Protein AF-A0A173LH75-F1 (afdb_monomer_lite)

Structure (mmCIF, N/CA/C/O backbone):
data_AF-A0A173LH75-F1
#
_entry.id   AF-A0A173LH75-F1
#
loop_
_atom_site.group_PDB
_atom_site.id
_atom_site.type_symbol
_atom_site.label_atom_id
_atom_site.label_alt_id
_atom_site.label_comp_id
_atom_site.label_asym_id
_atom_site.label_entity_id
_atom_site.label_seq_id
_atom_site.pdbx_PDB_ins_code
_atom_site.Cartn_x
_atom_site.Cartn_y
_atom_site.Cartn_z
_atom_site.occupancy
_atom_site.B_iso_or_equiv
_atom_site.auth_seq_id
_atom_site.auth_comp_id
_atom_site.auth_asym_id
_atom_site.auth_atom_id
_atom_site.pdbx_PDB_model_num
ATOM 1 N N . MET A 1 1 ? 16.280 -46.040 40.130 1.00 44.47 1 MET A N 1
ATOM 2 C CA . MET A 1 1 ? 15.617 -47.366 40.029 1.00 44.47 1 MET A CA 1
ATOM 3 C C . MET A 1 1 ? 15.870 -48.136 41.319 1.00 44.47 1 MET A C 1
ATOM 5 O O . MET A 1 1 ? 16.933 -47.919 41.882 1.00 44.47 1 MET A O 1
ATOM 9 N N . LYS A 1 2 ? 14.947 -49.036 41.713 1.00 38.59 2 LYS A N 1
ATOM 10 C CA . LYS A 1 2 ? 14.806 -49.750 43.015 1.00 38.59 2 LYS A CA 1
ATOM 11 C C . LYS A 1 2 ? 13.899 -48.960 43.977 1.00 38.59 2 LYS A C 1
ATOM 13 O O . LYS A 1 2 ? 14.352 -48.008 44.586 1.00 38.59 2 LYS A O 1
ATOM 18 N N . ARG A 1 3 ? 12.564 -49.065 43.912 1.00 34.19 3 ARG A N 1
ATOM 19 C CA . ARG A 1 3 ? 11.616 -50.203 44.013 1.00 34.19 3 ARG A CA 1
ATOM 20 C C . ARG A 1 3 ? 11.438 -50.657 45.474 1.00 34.19 3 ARG A C 1
ATOM 22 O O . ARG A 1 3 ? 12.387 -51.069 46.122 1.00 34.19 3 ARG A O 1
ATOM 29 N N . TRP A 1 4 ? 10.197 -50.483 45.923 1.00 33.16 4 TRP A N 1
ATOM 30 C CA . TRP A 1 4 ? 9.612 -50.650 47.252 1.00 33.16 4 TRP A CA 1
ATOM 31 C C . TRP A 1 4 ? 9.475 -52.115 47.679 1.00 33.16 4 TRP A C 1
ATOM 33 O O . TRP A 1 4 ? 9.292 -52.969 46.812 1.00 33.16 4 TRP A O 1
ATOM 43 N N . VAL A 1 5 ? 9.391 -52.368 48.991 1.00 39.72 5 VAL A N 1
ATOM 44 C CA . VAL A 1 5 ? 8.609 -53.487 49.545 1.00 39.72 5 VAL A CA 1
ATOM 45 C C . VAL A 1 5 ? 7.834 -52.994 50.769 1.00 39.72 5 VAL A C 1
ATOM 47 O O . VAL A 1 5 ? 8.409 -52.495 51.730 1.00 39.72 5 VAL A O 1
ATOM 50 N N . VAL 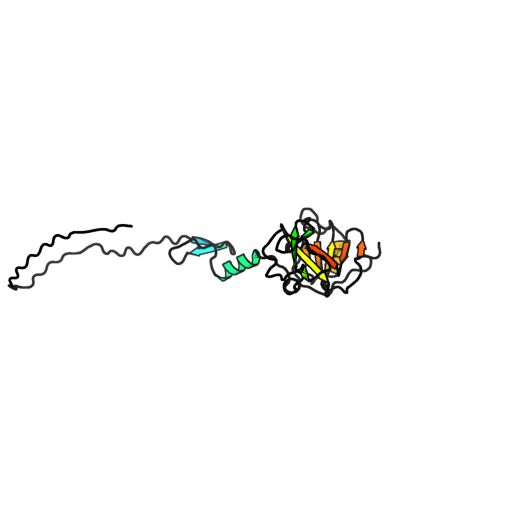A 1 6 ? 6.512 -53.127 50.681 1.00 40.94 6 VAL A N 1
ATOM 51 C CA . VAL A 1 6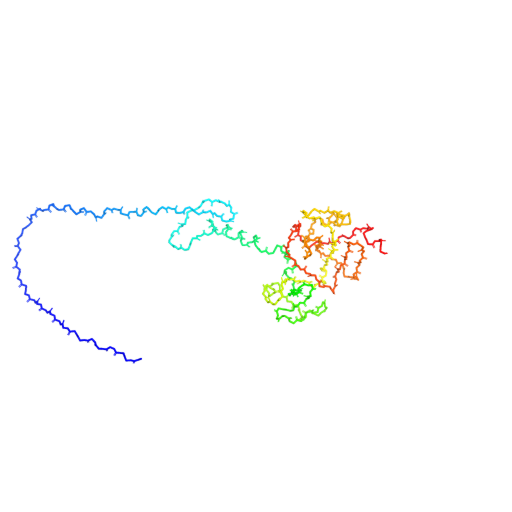 ? 5.528 -52.964 51.755 1.00 40.94 6 VAL A CA 1
ATOM 52 C C . VAL A 1 6 ? 5.247 -54.356 52.319 1.00 40.94 6 VAL A C 1
ATOM 54 O O . VAL A 1 6 ? 5.048 -55.287 51.541 1.00 40.94 6 VAL A O 1
ATOM 57 N N . VAL A 1 7 ? 5.190 -54.493 53.645 1.00 40.38 7 VAL A N 1
ATOM 58 C CA . VAL A 1 7 ? 4.650 -55.685 54.315 1.00 40.38 7 VAL A CA 1
ATOM 59 C C . VAL A 1 7 ? 3.463 -55.261 55.174 1.00 40.38 7 VAL A C 1
ATOM 61 O O . VAL A 1 7 ? 3.569 -54.401 56.044 1.00 40.38 7 VAL A O 1
ATOM 64 N N . SER A 1 8 ? 2.322 -55.857 54.853 1.00 38.19 8 SER A N 1
ATOM 65 C CA . SER A 1 8 ? 1.012 -55.721 55.480 1.00 38.19 8 SER A CA 1
ATOM 66 C C . SER A 1 8 ? 0.900 -56.529 56.772 1.00 38.19 8 SER A C 1
ATOM 68 O O . SER A 1 8 ? 1.353 -57.671 56.809 1.00 38.19 8 SER A O 1
ATOM 70 N N . TRP A 1 9 ? 0.162 -56.011 57.755 1.00 35.53 9 TRP A N 1
ATOM 71 C CA . TRP A 1 9 ? -0.419 -56.811 58.835 1.00 35.53 9 TRP A CA 1
ATOM 72 C C . TRP A 1 9 ? -1.939 -56.680 58.795 1.00 35.53 9 TRP A C 1
ATOM 74 O O . TRP A 1 9 ? -2.482 -55.577 58.831 1.00 35.53 9 TRP A O 1
ATOM 84 N N . GLY A 1 10 ? -2.606 -57.823 58.643 1.00 36.41 10 GLY A N 1
ATOM 85 C CA . GLY A 1 10 ? -4.056 -57.948 58.666 1.00 36.41 10 GLY A CA 1
ATOM 86 C C . GLY A 1 10 ? -4.576 -58.168 60.081 1.00 36.41 10 GLY A C 1
ATOM 87 O O . GLY A 1 10 ? -3.913 -58.788 60.909 1.00 36.41 10 GLY A O 1
ATOM 88 N N . PHE A 1 11 ? -5.799 -57.710 60.330 1.00 34.62 11 PHE A N 1
ATOM 89 C CA . PHE A 1 11 ? -6.562 -58.090 61.510 1.00 34.62 11 PHE A CA 1
ATOM 90 C C . PHE A 1 11 ? -7.994 -58.413 61.079 1.00 34.62 11 PHE A C 1
ATOM 92 O O . PHE A 1 11 ? -8.722 -57.552 60.586 1.00 34.62 11 PHE A O 1
ATOM 99 N N . ARG A 1 12 ? -8.368 -59.689 61.209 1.00 45.31 12 ARG A N 1
ATOM 100 C CA . ARG A 1 12 ? -9.756 -60.165 61.167 1.00 45.31 12 ARG A CA 1
ATOM 101 C C . ARG A 1 12 ? -10.273 -60.204 62.603 1.00 45.31 12 ARG A C 1
ATOM 103 O O . ARG A 1 12 ? -9.547 -60.668 63.478 1.00 45.31 12 ARG A O 1
ATOM 110 N N . PRO A 1 13 ? -11.545 -59.858 62.819 1.00 42.09 13 PRO A N 1
ATOM 111 C CA . PRO A 1 13 ? -12.360 -60.795 63.582 1.00 42.09 13 PRO A CA 1
ATOM 112 C C . PRO A 1 13 ? -13.757 -60.959 62.981 1.00 42.09 13 PRO A C 1
ATOM 114 O O . PRO A 1 13 ? -14.430 -59.998 62.617 1.00 42.09 13 PRO A O 1
ATOM 117 N N . GLY A 1 14 ? -14.181 -62.216 62.898 1.00 39.22 14 GLY A N 1
ATOM 118 C CA . GLY A 1 14 ? -15.578 -62.588 62.763 1.00 39.22 14 GLY A CA 1
ATOM 119 C C . GLY A 1 14 ? -16.097 -63.066 64.110 1.00 39.22 14 GLY A C 1
ATOM 120 O O . GLY A 1 14 ? -15.404 -63.810 64.795 1.00 39.22 14 GLY A O 1
ATOM 121 N N . VAL A 1 15 ? -17.315 -62.662 64.451 1.00 41.03 15 VAL A N 1
ATOM 122 C CA . VAL A 1 15 ? -18.287 -63.456 65.211 1.00 41.03 15 VAL A CA 1
ATOM 123 C C . VAL A 1 15 ? -19.649 -62.817 64.973 1.00 41.03 15 VAL A C 1
ATOM 125 O O . VAL A 1 15 ? -19.867 -61.654 65.300 1.00 41.03 15 VAL A O 1
ATOM 128 N N . GLY A 1 16 ? -20.537 -63.567 64.326 1.00 37.22 16 GLY A N 1
ATOM 129 C CA . GLY A 1 16 ? -21.942 -63.217 64.189 1.00 37.22 16 GLY A CA 1
ATOM 130 C C . GLY A 1 16 ? -22.750 -63.856 65.309 1.00 37.22 16 GLY A C 1
ATOM 131 O O . GLY A 1 16 ? -22.485 -64.995 65.681 1.00 37.22 16 GLY A O 1
ATOM 132 N N . LEU A 1 17 ? -23.765 -63.144 65.791 1.00 36.28 17 LEU A N 1
ATOM 133 C CA . LEU A 1 17 ? -24.933 -63.736 66.431 1.00 36.28 17 LEU A CA 1
ATOM 134 C C . LEU A 1 17 ? -26.155 -62.863 66.110 1.00 36.28 17 LEU A C 1
ATOM 136 O O . LEU A 1 17 ? -26.147 -61.655 66.333 1.00 36.28 17 LEU A O 1
ATOM 140 N N . LEU A 1 18 ? -27.175 -63.498 65.528 1.00 40.94 18 LEU A N 1
ATOM 141 C CA . LEU A 1 18 ? -28.517 -62.959 65.319 1.00 40.94 18 LEU A CA 1
ATOM 142 C C . LEU A 1 18 ? -29.219 -62.748 66.663 1.00 40.94 18 LEU A C 1
ATOM 144 O O . LEU A 1 18 ? -29.116 -63.631 67.496 1.00 40.94 18 LEU A O 1
ATOM 148 N N . PHE A 1 19 ? -30.015 -61.683 66.798 1.00 32.81 19 PHE A N 1
ATOM 149 C CA . PHE A 1 19 ? -31.369 -61.700 67.378 1.00 32.81 19 PHE A CA 1
ATOM 150 C C . PHE A 1 19 ? -32.063 -60.378 67.011 1.00 32.81 19 PHE A C 1
ATOM 152 O O . PHE A 1 19 ? -31.528 -59.298 67.247 1.00 32.81 19 PHE A O 1
ATOM 159 N N . GLY A 1 20 ? -33.228 -60.462 66.367 1.00 38.47 20 GLY A N 1
ATOM 160 C CA . GLY A 1 20 ? -34.040 -59.299 66.012 1.00 38.47 20 GLY A CA 1
ATOM 161 C C . GLY A 1 20 ? -34.997 -58.920 67.133 1.00 38.47 20 GLY A C 1
ATOM 162 O O . GLY A 1 20 ? -35.580 -59.816 67.724 1.00 38.47 20 GLY A O 1
ATOM 163 N N . VAL A 1 21 ? -35.201 -57.618 67.362 1.00 37.00 21 VAL A N 1
ATOM 164 C CA . VAL A 1 21 ? -36.357 -57.041 68.071 1.00 37.00 21 VAL A CA 1
ATOM 165 C C . VAL A 1 21 ? -36.545 -55.583 67.607 1.00 37.00 21 VAL A C 1
ATOM 167 O O . VAL A 1 21 ? -35.699 -54.734 67.847 1.00 37.00 21 VAL A O 1
ATOM 170 N N . VAL A 1 22 ? -37.671 -55.352 66.925 1.00 36.88 22 VAL A N 1
ATOM 171 C CA . VAL A 1 22 ? -38.633 -54.240 67.068 1.00 36.88 22 VAL A CA 1
ATOM 172 C C . VAL A 1 22 ? -38.180 -52.779 66.865 1.00 36.88 22 VAL A C 1
ATOM 174 O O . VAL A 1 22 ? -37.314 -52.220 67.523 1.00 36.88 22 VAL A O 1
ATOM 177 N N . CYS A 1 23 ? -38.930 -52.152 65.958 1.00 37.69 23 CYS A N 1
ATOM 178 C CA . CYS A 1 23 ? -39.059 -50.734 65.656 1.00 37.69 23 CYS A CA 1
ATOM 179 C C . CYS A 1 23 ? -39.264 -49.852 66.906 1.00 37.69 23 CYS A C 1
ATOM 181 O O . CYS A 1 23 ? -40.212 -50.064 67.659 1.00 37.69 23 CYS A O 1
ATOM 183 N N . TRP A 1 24 ? -38.455 -48.798 67.060 1.00 31.92 24 TRP A N 1
ATOM 184 C CA . TRP A 1 24 ? -38.831 -47.621 67.844 1.00 31.92 24 TRP A CA 1
ATOM 185 C C . TRP A 1 24 ? -38.281 -46.346 67.197 1.00 31.92 24 TRP A C 1
ATOM 187 O O . TRP A 1 24 ? -37.120 -46.272 66.799 1.00 31.92 24 TRP A O 1
ATOM 197 N N . PHE A 1 25 ? -39.170 -45.368 67.047 1.00 40.25 25 PHE A N 1
ATOM 198 C CA . PHE A 1 25 ? -38.917 -44.017 66.563 1.00 40.25 25 PHE A CA 1
ATOM 199 C C . PHE A 1 25 ? -37.813 -43.329 67.377 1.00 40.25 25 PHE A C 1
ATOM 201 O O . PHE A 1 25 ? -37.952 -43.187 68.588 1.00 40.25 25 PHE A O 1
ATOM 208 N N . VAL A 1 26 ? -36.796 -42.783 66.704 1.00 39.16 26 VAL A N 1
ATOM 209 C CA . VAL A 1 26 ? -36.025 -41.645 67.224 1.00 39.16 26 VAL A CA 1
ATOM 210 C C . VAL A 1 26 ? -35.822 -40.643 66.091 1.00 39.16 26 VAL A C 1
ATOM 212 O O . VAL A 1 26 ? -35.063 -40.865 65.150 1.00 39.16 26 VAL A O 1
ATOM 215 N N . LEU A 1 27 ? -36.552 -39.534 66.204 1.00 46.69 27 LEU A N 1
ATOM 216 C CA . LEU A 1 27 ? -36.246 -38.257 65.574 1.00 46.69 27 LEU A CA 1
ATOM 217 C C . LEU A 1 27 ? -34.806 -37.863 65.923 1.00 46.69 27 LEU A C 1
ATOM 219 O O . LEU A 1 27 ? -34.520 -37.530 67.069 1.00 46.69 27 LEU A O 1
ATOM 223 N N . VAL A 1 28 ? -33.917 -37.857 64.932 1.00 42.72 28 VAL A N 1
ATOM 224 C CA . VAL A 1 28 ? -32.698 -37.046 64.979 1.00 42.72 28 VAL A CA 1
ATOM 225 C C . VAL A 1 28 ? -32.663 -36.218 63.709 1.00 42.72 28 VAL A C 1
ATOM 227 O O . VAL A 1 28 ? -32.369 -36.706 62.618 1.00 42.72 28 VAL A O 1
ATOM 230 N N . GLU A 1 29 ? -33.012 -34.948 63.875 1.00 43.16 29 GLU A N 1
ATOM 231 C CA . GLU A 1 29 ? -32.711 -33.893 62.925 1.00 43.16 29 GLU A CA 1
ATOM 232 C C . GLU A 1 29 ? -31.207 -33.896 62.630 1.00 43.16 29 GLU A C 1
ATOM 234 O O . GLU A 1 29 ? -30.387 -33.468 63.441 1.00 43.16 29 GLU A O 1
ATOM 239 N N . CYS A 1 30 ? -30.829 -34.369 61.444 1.00 33.75 30 CYS A N 1
ATOM 240 C CA . CYS A 1 30 ? -29.509 -34.099 60.896 1.00 33.75 30 CYS A CA 1
ATOM 241 C C . CYS A 1 30 ? -29.580 -32.757 60.161 1.00 33.75 30 CYS A C 1
ATOM 243 O O . CYS A 1 30 ? -29.818 -32.666 58.954 1.00 33.75 30 CYS A O 1
ATOM 245 N N . PHE A 1 31 ? -29.428 -31.693 60.947 1.00 42.22 31 PHE A N 1
ATOM 246 C CA . PHE A 1 31 ? -29.035 -30.377 60.467 1.00 42.22 31 PHE A CA 1
ATOM 247 C C . PHE A 1 31 ? -27.748 -30.514 59.630 1.00 42.22 31 PHE A C 1
ATOM 249 O O . PHE A 1 31 ? -26.833 -31.244 60.003 1.00 42.22 31 PHE A O 1
ATOM 256 N N . CYS A 1 32 ? -27.643 -29.727 58.556 1.00 34.44 32 CYS A N 1
ATOM 257 C CA . CYS A 1 32 ? -26.408 -29.468 57.798 1.00 34.44 32 CYS A CA 1
ATOM 258 C C . CYS A 1 32 ? -26.083 -30.362 56.576 1.00 34.44 32 CYS A C 1
ATOM 260 O O . CYS A 1 32 ? -24.945 -30.752 56.345 1.00 34.44 32 CYS A O 1
ATOM 262 N N . CYS A 1 33 ? -27.035 -30.528 55.658 1.00 36.00 33 CYS A N 1
ATOM 263 C CA . CYS A 1 33 ? -26.701 -30.341 54.236 1.00 36.00 33 CYS A CA 1
ATOM 264 C C . CYS A 1 33 ? -27.530 -29.176 53.687 1.00 36.00 33 CYS A C 1
ATOM 266 O O . CYS A 1 33 ? -28.264 -29.267 52.703 1.00 36.00 33 CYS A O 1
ATOM 268 N N . TYR A 1 34 ? -27.462 -28.061 54.422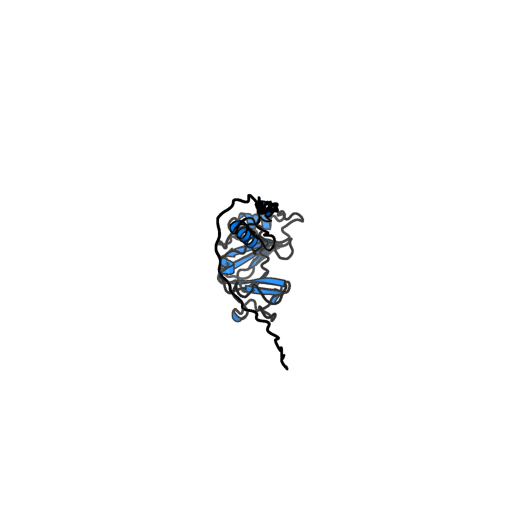 1.00 44.06 34 TYR A N 1
ATOM 269 C CA . TYR A 1 34 ? -27.956 -26.774 53.972 1.00 44.06 34 TYR A CA 1
ATOM 270 C C . TYR A 1 34 ? -27.248 -26.487 52.656 1.00 44.06 34 TYR A C 1
ATOM 272 O O . TYR A 1 34 ? -26.020 -26.484 52.598 1.00 44.06 34 TYR A O 1
ATOM 280 N N . LYS A 1 35 ? -28.038 -26.316 51.600 1.00 44.44 35 LYS A N 1
ATOM 281 C CA . LYS A 1 35 ? -27.612 -25.956 50.253 1.00 44.44 35 LYS A CA 1
ATOM 282 C C . LYS A 1 35 ? -26.590 -24.815 50.310 1.00 44.44 35 LYS A C 1
ATOM 284 O O . LYS A 1 35 ? -26.963 -23.648 50.210 1.00 44.44 35 LYS A O 1
ATOM 289 N N . PHE A 1 36 ? -25.302 -25.146 50.383 1.00 41.38 36 PHE A N 1
ATOM 290 C CA . PHE A 1 36 ? -24.204 -24.260 50.009 1.00 41.38 36 PHE A CA 1
ATOM 291 C C . PHE A 1 36 ? -24.220 -24.185 48.484 1.00 41.38 36 PHE A C 1
ATOM 293 O O . PHE A 1 36 ? -23.383 -24.714 47.761 1.00 41.38 36 PHE A O 1
ATOM 300 N N . ARG A 1 37 ? -25.302 -23.601 47.974 1.00 46.59 37 ARG A N 1
ATOM 301 C CA . ARG A 1 37 ? -25.441 -23.212 46.589 1.00 46.59 37 ARG A CA 1
ATOM 302 C C . ARG A 1 37 ? -24.533 -22.004 46.479 1.00 46.59 37 ARG A C 1
ATOM 304 O O . ARG A 1 37 ? -24.937 -20.914 46.874 1.00 46.59 37 ARG A O 1
ATOM 311 N N . ASP A 1 38 ? -23.290 -22.271 46.080 1.00 47.78 38 ASP A N 1
ATOM 312 C CA . ASP A 1 38 ? -22.245 -21.306 45.765 1.00 47.78 38 ASP A CA 1
ATOM 313 C C . ASP A 1 38 ? -22.865 -19.956 45.390 1.00 47.78 38 ASP A C 1
ATOM 315 O O . ASP A 1 38 ? -23.345 -19.756 44.271 1.00 47.78 38 ASP A O 1
ATOM 319 N N . ARG A 1 39 ? -22.838 -18.994 46.321 1.00 47.84 39 ARG A N 1
ATOM 320 C CA . ARG A 1 39 ? -22.845 -17.578 45.953 1.00 47.84 39 ARG A CA 1
ATOM 321 C C . ARG A 1 39 ? -21.473 -17.310 45.338 1.00 47.84 39 ARG A C 1
ATOM 323 O O . ARG A 1 39 ? -20.629 -16.641 45.923 1.00 47.84 39 ARG A O 1
ATOM 330 N N . MET A 1 40 ? -21.242 -17.869 44.150 1.00 53.28 40 MET A N 1
ATOM 331 C CA . MET A 1 40 ? -20.271 -17.330 43.215 1.00 53.28 40 MET A CA 1
ATOM 332 C C . MET A 1 40 ? -20.728 -15.896 42.976 1.00 53.28 40 MET A C 1
ATOM 334 O O . MET A 1 40 ? -21.678 -15.651 42.233 1.00 53.28 40 MET A O 1
ATOM 338 N N . LEU A 1 41 ? -20.092 -14.946 43.661 1.00 56.62 41 LEU A N 1
ATOM 339 C CA . LEU A 1 41 ? -20.093 -13.560 43.231 1.00 56.62 41 LEU A CA 1
ATOM 340 C C . LEU A 1 41 ? -19.658 -13.606 41.771 1.00 56.62 41 LEU A C 1
ATOM 342 O O . LEU A 1 41 ? -18.513 -13.938 41.470 1.00 56.62 41 LEU A O 1
ATOM 346 N N . SER A 1 42 ? -20.609 -13.397 40.863 1.00 66.19 42 SER A N 1
ATOM 347 C CA . SER A 1 42 ? -20.332 -13.401 39.440 1.00 66.19 42 SER A CA 1
ATOM 348 C C . SER A 1 42 ? -19.370 -12.249 39.187 1.00 66.19 42 SER A C 1
ATOM 350 O O . SER A 1 42 ? -19.790 -11.088 39.157 1.00 66.19 42 SER A O 1
ATOM 352 N N . VAL A 1 43 ? -18.076 -12.541 39.086 1.00 74.50 43 VAL A N 1
ATOM 353 C CA . VAL A 1 43 ? -17.087 -11.518 38.770 1.00 74.50 43 VAL A CA 1
ATOM 354 C C . VAL A 1 43 ? -17.473 -10.975 37.398 1.00 74.50 43 VAL A C 1
ATOM 356 O O . VAL A 1 43 ? -17.518 -11.707 36.406 1.00 74.50 43 VAL A O 1
ATOM 359 N N . LYS A 1 44 ? -17.870 -9.701 37.369 1.00 84.88 44 LYS A N 1
ATOM 360 C CA . LYS A 1 44 ? -18.218 -9.009 36.133 1.00 84.88 44 LYS A CA 1
ATOM 361 C C . LYS A 1 44 ? -16.917 -8.548 35.485 1.00 84.88 44 LYS A C 1
ATOM 363 O O . LYS A 1 44 ? -16.134 -7.830 36.099 1.00 84.88 44 LYS A O 1
ATOM 368 N N . HIS A 1 45 ? -16.699 -8.953 34.243 1.00 89.56 45 HIS A N 1
ATOM 369 C CA . HIS A 1 45 ? -15.558 -8.561 33.425 1.00 89.56 45 HIS A CA 1
ATOM 370 C C . HIS A 1 45 ? -15.985 -7.508 32.405 1.00 89.56 45 HIS A C 1
ATOM 372 O O . HIS A 1 45 ? -17.096 -7.561 31.881 1.00 89.56 45 HIS A O 1
ATOM 378 N N . VAL A 1 46 ? -15.090 -6.575 32.080 1.00 93.94 46 VAL A N 1
ATOM 379 C CA . VAL A 1 46 ? -15.296 -5.610 30.992 1.00 93.94 46 VAL A CA 1
ATOM 380 C C . VAL A 1 46 ? -14.780 -6.219 29.693 1.00 93.94 46 VAL A C 1
ATOM 382 O O . VAL A 1 46 ? -13.620 -6.633 29.600 1.00 93.94 46 VAL A O 1
ATOM 385 N N . CYS A 1 47 ? -15.622 -6.282 28.662 1.00 93.50 47 CYS A N 1
ATOM 386 C CA . CYS A 1 47 ? -15.176 -6.738 27.353 1.00 93.50 47 CYS A CA 1
ATOM 387 C C . CYS A 1 47 ? -14.206 -5.727 26.730 1.00 93.50 47 CYS A C 1
ATOM 389 O O . CYS A 1 47 ? -14.579 -4.593 26.450 1.00 93.50 47 CYS A O 1
ATOM 391 N N . GLN A 1 48 ? -12.999 -6.173 26.376 1.00 94.44 48 GLN A N 1
ATOM 392 C CA . GLN A 1 48 ? -11.977 -5.319 25.749 1.00 94.44 48 GLN A CA 1
ATOM 393 C C . GLN A 1 48 ? -12.326 -4.840 24.326 1.00 94.44 48 GLN A C 1
ATOM 395 O O . GLN A 1 48 ? -11.538 -4.118 23.724 1.00 94.44 48 GLN A O 1
ATOM 400 N N . ARG A 1 49 ? -13.457 -5.274 23.747 1.00 93.69 49 ARG A N 1
ATOM 401 C CA . ARG A 1 49 ? -13.895 -4.859 22.404 1.00 93.69 49 ARG A CA 1
ATOM 402 C C . ARG A 1 49 ? -15.067 -3.887 22.421 1.00 93.69 49 ARG A C 1
ATOM 404 O O . ARG A 1 49 ? -15.010 -2.896 21.700 1.00 93.69 49 ARG A O 1
ATOM 411 N N . CYS A 1 50 ? -16.133 -4.219 23.144 1.00 94.19 50 CYS A N 1
ATOM 412 C CA . CYS A 1 50 ? -17.376 -3.444 23.161 1.00 94.19 50 CYS A CA 1
ATOM 413 C C . CYS A 1 50 ? -17.638 -2.742 24.499 1.00 94.19 50 CYS A C 1
ATOM 415 O O . CYS A 1 50 ? -18.640 -2.053 24.621 1.00 94.19 50 CYS A O 1
ATOM 417 N N . GLY A 1 51 ? -16.794 -2.942 25.515 1.00 92.81 51 GLY A N 1
ATOM 418 C CA . GLY A 1 51 ? -16.965 -2.336 26.837 1.00 92.81 51 GLY A CA 1
ATOM 419 C C . GLY A 1 51 ? -18.086 -2.942 27.687 1.00 92.81 51 GLY A C 1
ATOM 420 O O . GLY A 1 51 ? -18.199 -2.601 28.859 1.00 92.81 51 GLY A O 1
ATOM 421 N N . SER A 1 52 ? -18.888 -3.872 27.153 1.00 93.56 52 SER A N 1
ATOM 422 C CA . SER A 1 52 ? -19.987 -4.480 27.908 1.00 93.56 52 SER A CA 1
ATOM 423 C C . SER A 1 52 ? -19.471 -5.260 29.117 1.00 93.56 52 SER A C 1
ATOM 425 O O . SER A 1 52 ? -18.516 -6.038 28.992 1.00 93.56 52 SER A O 1
ATOM 427 N N . LEU A 1 53 ? -20.162 -5.130 30.247 1.00 93.19 53 LEU A N 1
ATOM 428 C CA . LEU A 1 53 ? -19.972 -6.010 31.394 1.00 93.19 53 LEU A CA 1
ATOM 429 C C . LEU A 1 53 ? -20.546 -7.396 31.090 1.00 93.19 53 LEU A C 1
ATOM 431 O O . LEU A 1 53 ? -21.658 -7.512 30.580 1.00 93.19 53 LEU A O 1
ATOM 435 N N . PHE A 1 54 ? -19.798 -8.447 31.409 1.00 91.31 54 PHE A N 1
ATOM 436 C CA . PHE A 1 54 ? -20.244 -9.826 31.232 1.00 91.31 54 PHE A CA 1
ATOM 437 C C . PHE A 1 54 ? -19.736 -10.723 32.358 1.00 91.31 54 PHE A C 1
ATOM 439 O O . PHE A 1 54 ? -18.741 -10.420 33.014 1.00 91.31 54 PHE A O 1
ATOM 446 N N . VAL A 1 55 ? -20.438 -11.825 32.594 1.00 88.00 55 VAL A N 1
ATOM 447 C CA . VAL A 1 55 ? -20.096 -12.800 33.632 1.00 88.00 55 VAL A CA 1
ATOM 448 C C . VAL A 1 55 ? -19.350 -13.968 32.997 1.00 88.00 55 VAL A C 1
ATOM 450 O O . VAL A 1 55 ? -19.737 -14.453 31.934 1.00 88.00 55 VAL A O 1
ATOM 453 N N . GLN A 1 56 ? -18.284 -14.432 33.645 1.00 81.50 56 GLN A N 1
ATOM 454 C CA . GLN A 1 56 ? -17.601 -15.656 33.239 1.00 81.50 56 GLN A CA 1
ATOM 455 C C . GLN A 1 56 ? -18.493 -16.880 33.509 1.00 81.50 56 GLN A C 1
ATOM 457 O O . GLN A 1 56 ? -18.891 -17.130 34.645 1.00 81.50 56 GLN A O 1
ATOM 462 N N . SER A 1 57 ? -18.776 -17.678 32.477 1.00 72.06 57 SER A N 1
ATOM 463 C CA . SER A 1 57 ? -19.435 -18.977 32.641 1.00 72.06 57 SER A CA 1
ATOM 464 C C . SER A 1 57 ? -18.395 -20.049 32.989 1.00 72.06 57 SER A C 1
ATOM 466 O O . SER A 1 57 ? -17.745 -20.598 32.100 1.00 72.06 57 SER A O 1
ATOM 468 N N . GLY A 1 58 ? -18.223 -20.338 34.281 1.00 73.19 58 GLY A N 1
ATOM 469 C CA . GLY A 1 58 ? -17.407 -21.454 34.783 1.00 73.19 58 GLY A CA 1
ATOM 470 C C . GLY A 1 58 ? -16.052 -21.066 35.389 1.00 73.19 58 GLY A C 1
ATOM 471 O O . GLY A 1 58 ? -15.686 -19.897 35.463 1.00 73.19 58 GLY A O 1
ATOM 472 N N . ARG A 1 59 ? -15.299 -22.069 35.860 1.00 72.31 59 ARG A N 1
ATOM 473 C CA . ARG A 1 59 ? -13.969 -21.895 36.479 1.00 72.31 59 ARG A CA 1
ATOM 474 C C . ARG A 1 59 ? -12.885 -21.856 35.394 1.00 72.31 59 ARG A C 1
ATOM 476 O O . ARG A 1 59 ? -12.972 -22.606 34.428 1.00 72.31 59 ARG A O 1
ATOM 483 N N . GLY A 1 60 ? -11.870 -21.005 35.544 1.00 75.31 60 GLY A N 1
ATOM 484 C CA . GLY A 1 60 ? -10.765 -20.896 34.583 1.00 75.31 60 GLY A CA 1
ATOM 485 C C . GLY A 1 60 ? -10.202 -19.481 34.454 1.00 75.31 60 GLY A C 1
ATOM 486 O O . GLY A 1 60 ? -10.548 -18.598 35.236 1.00 75.31 60 GLY A O 1
ATOM 487 N N . ILE A 1 61 ? -9.336 -19.284 33.453 1.00 79.94 61 ILE A N 1
ATOM 488 C CA . ILE A 1 61 ? -8.693 -17.998 33.139 1.00 79.94 61 ILE A CA 1
ATOM 489 C C . ILE A 1 61 ? -9.751 -16.931 32.833 1.00 79.94 61 ILE A C 1
ATOM 491 O O . ILE A 1 61 ? -10.629 -17.154 31.997 1.00 79.94 61 ILE A O 1
ATOM 495 N N . SER A 1 62 ? -9.598 -15.749 33.438 1.00 82.50 62 SER A N 1
ATOM 496 C CA . SER A 1 62 ? -10.475 -14.593 33.235 1.00 82.50 62 SER A CA 1
ATOM 497 C C . SER A 1 62 ? -10.636 -14.245 31.743 1.00 82.50 62 SER A C 1
ATOM 499 O O . SER A 1 62 ? -9.657 -13.871 31.081 1.00 82.50 62 SER A O 1
ATOM 501 N N . PRO A 1 63 ? -11.850 -14.344 31.169 1.00 87.69 63 PRO A N 1
ATOM 502 C CA . PRO A 1 63 ? -12.086 -14.060 29.761 1.00 87.69 63 PRO A CA 1
ATOM 503 C C . PRO A 1 63 ? -11.933 -12.562 29.459 1.00 87.69 63 PRO A C 1
ATOM 505 O O . PRO A 1 63 ? -12.351 -11.698 30.221 1.00 87.69 63 PRO A O 1
ATOM 508 N N . ARG A 1 64 ? -11.361 -12.241 28.291 1.00 92.75 64 ARG A N 1
ATOM 509 C CA . ARG A 1 64 ? -11.146 -10.850 27.826 1.00 92.75 64 ARG A CA 1
ATOM 510 C C . ARG A 1 64 ? -12.302 -10.293 26.985 1.00 92.75 64 ARG A C 1
ATOM 512 O O . ARG A 1 64 ? -12.365 -9.089 26.736 1.00 92.75 64 ARG A O 1
ATOM 519 N N . PHE A 1 65 ? -13.188 -11.162 26.496 1.00 94.44 65 PHE A N 1
ATOM 520 C CA . PHE A 1 65 ? -14.252 -10.816 25.551 1.00 94.44 65 PHE A CA 1
ATOM 521 C C . PHE A 1 65 ? -15.567 -11.489 25.936 1.00 94.44 65 PHE A C 1
ATOM 523 O O . PHE A 1 65 ? -15.547 -12.652 26.328 1.00 94.44 65 PHE A O 1
ATOM 530 N N . CYS A 1 66 ? -16.687 -10.784 25.758 1.00 92.81 66 CYS A N 1
ATOM 531 C CA . CYS A 1 66 ? -18.019 -11.280 26.116 1.00 92.81 66 CYS A CA 1
ATOM 532 C C . CYS A 1 66 ? -18.551 -12.377 25.183 1.00 92.81 66 CYS A C 1
ATOM 534 O O . CYS A 1 66 ? -19.470 -13.098 25.548 1.00 92.81 66 CYS A O 1
ATOM 536 N N . SER A 1 67 ? -17.991 -12.516 23.978 1.00 92.06 67 SER A N 1
ATOM 537 C CA . SER A 1 67 ? -18.429 -13.506 22.992 1.00 92.06 67 SER A CA 1
ATOM 538 C C . SER A 1 67 ? -17.321 -13.869 22.004 1.00 92.06 67 SER A C 1
ATOM 540 O O . SER A 1 67 ? -16.321 -13.152 21.859 1.00 92.06 67 SER A O 1
ATOM 542 N N . GLY A 1 68 ? -17.523 -14.970 21.269 1.00 93.44 68 GLY A N 1
ATOM 543 C CA . GLY A 1 68 ? -16.690 -15.328 20.117 1.00 93.44 68 GLY A CA 1
ATOM 544 C C . GLY A 1 68 ? -16.657 -14.219 19.059 1.00 93.44 68 GLY A C 1
ATOM 545 O O . GLY A 1 68 ? -15.589 -13.908 18.536 1.00 93.44 68 GLY A O 1
ATOM 546 N N . ALA A 1 69 ? -17.785 -13.537 18.833 1.00 94.12 69 ALA A N 1
ATOM 547 C CA . ALA A 1 69 ? -17.868 -12.397 17.922 1.00 94.12 69 ALA A CA 1
ATOM 548 C C . ALA A 1 69 ? -16.981 -11.225 18.376 1.00 94.12 69 ALA A C 1
ATOM 550 O O . ALA A 1 69 ? -16.193 -10.714 17.581 1.00 94.12 69 ALA A O 1
ATOM 551 N N . CYS A 1 70 ? -17.021 -10.839 19.658 1.00 94.38 70 CYS A N 1
ATOM 552 C CA . CYS A 1 70 ? -16.159 -9.772 20.182 1.00 94.38 70 CYS A CA 1
ATOM 553 C C . CYS A 1 70 ? -14.672 -10.142 20.152 1.00 94.38 70 CYS A C 1
ATOM 555 O O . CYS A 1 70 ? -13.837 -9.298 19.820 1.00 94.38 70 CYS A O 1
ATOM 557 N N . ARG A 1 71 ? -14.333 -11.406 20.435 1.00 93.12 71 ARG A N 1
ATOM 558 C CA . ARG A 1 71 ? -12.963 -11.921 20.292 1.00 93.12 71 ARG A CA 1
ATOM 559 C C . ARG A 1 71 ? -12.490 -11.835 18.842 1.00 93.12 71 ARG A C 1
ATOM 561 O O . ARG A 1 71 ? -11.401 -11.323 18.585 1.00 93.12 71 ARG A O 1
ATOM 568 N N . GLN A 1 72 ? -13.308 -12.299 17.899 1.00 90.19 72 GLN A N 1
ATOM 569 C CA . GLN A 1 72 ? -12.985 -12.280 16.476 1.00 90.19 72 GLN A CA 1
ATOM 570 C C . GLN A 1 72 ? -12.874 -10.847 15.942 1.00 90.19 72 GLN A C 1
ATOM 572 O O . GLN A 1 72 ? -11.959 -10.555 15.173 1.00 90.19 72 GLN A O 1
ATOM 577 N N . ALA A 1 73 ? -13.754 -9.942 16.375 1.00 86.81 73 ALA A N 1
ATOM 578 C CA . ALA A 1 73 ? -13.710 -8.529 16.015 1.00 86.81 73 ALA A CA 1
ATOM 579 C C . ALA A 1 73 ? -12.449 -7.841 16.556 1.00 86.81 73 ALA A C 1
ATOM 581 O O . ALA A 1 73 ? -11.785 -7.125 15.812 1.00 86.81 73 ALA A O 1
ATOM 582 N N . ALA A 1 74 ? -12.070 -8.094 17.814 1.00 87.25 74 ALA A N 1
ATOM 583 C CA . ALA A 1 74 ? -10.824 -7.576 18.379 1.00 87.25 74 ALA A CA 1
ATOM 584 C C . ALA A 1 74 ? -9.583 -8.148 17.685 1.00 87.25 74 ALA A C 1
ATOM 586 O O . ALA A 1 74 ? -8.617 -7.425 17.461 1.00 87.25 74 ALA A O 1
ATOM 587 N N . HIS A 1 75 ? -9.603 -9.432 17.319 1.00 85.44 75 HIS A N 1
ATOM 588 C CA . HIS A 1 75 ? -8.529 -10.034 16.537 1.00 85.44 75 HIS A CA 1
ATOM 589 C C . HIS A 1 75 ? -8.404 -9.366 15.162 1.00 85.44 75 HIS A C 1
ATOM 591 O O . HIS A 1 75 ? -7.307 -8.954 14.799 1.00 85.44 75 HIS A O 1
ATOM 597 N N . ARG A 1 76 ? -9.517 -9.209 14.428 1.00 80.00 76 ARG A N 1
ATOM 598 C CA . ARG A 1 76 ? -9.541 -8.537 13.116 1.00 80.00 76 ARG A CA 1
ATOM 599 C C . ARG A 1 76 ? -9.037 -7.100 13.210 1.00 80.00 76 ARG A C 1
ATOM 601 O O . ARG A 1 76 ? -8.211 -6.724 12.395 1.00 80.00 76 ARG A O 1
ATOM 608 N N . ALA A 1 77 ? -9.456 -6.349 14.229 1.00 76.19 77 ALA A N 1
ATOM 609 C CA . ALA A 1 77 ? -9.011 -4.971 14.448 1.00 76.19 77 ALA A CA 1
ATOM 610 C C . ALA A 1 77 ? -7.492 -4.841 14.672 1.00 76.19 77 ALA A C 1
ATOM 612 O O . ALA A 1 77 ? -6.928 -3.787 14.410 1.00 76.19 77 ALA A O 1
ATOM 613 N N . ARG A 1 78 ? -6.823 -5.903 15.142 1.00 73.38 78 ARG A N 1
ATOM 614 C CA . ARG A 1 78 ? -5.361 -5.937 15.323 1.00 73.38 78 ARG A CA 1
ATOM 615 C C . ARG A 1 78 ? -4.604 -6.410 14.083 1.00 73.38 78 ARG A C 1
ATOM 617 O O . ARG A 1 78 ? -3.384 -6.295 14.053 1.00 73.38 78 ARG A O 1
ATOM 624 N N . GLN A 1 79 ? -5.283 -7.010 13.105 1.00 70.88 79 GLN A N 1
ATOM 625 C CA . GLN A 1 79 ? -4.622 -7.445 11.879 1.00 70.88 79 GLN A CA 1
ATOM 626 C C . GLN A 1 79 ? -4.425 -6.244 10.944 1.00 70.88 79 GLN A C 1
ATOM 628 O O . GLN A 1 79 ? -5.353 -5.438 10.817 1.00 70.88 79 GLN A O 1
ATOM 633 N N . PRO A 1 80 ? -3.278 -6.155 10.242 1.00 71.25 80 PRO A N 1
ATOM 634 C CA . PRO A 1 80 ? -3.090 -5.190 9.166 1.00 71.25 80 PRO A CA 1
ATOM 635 C C . PRO A 1 80 ? -4.253 -5.283 8.176 1.00 71.25 80 PRO A C 1
ATOM 637 O O . PRO A 1 80 ? -4.528 -6.355 7.627 1.00 71.25 80 PRO A O 1
ATOM 640 N N . GLN A 1 81 ? -4.960 -4.175 7.968 1.00 82.88 81 GLN A N 1
ATOM 641 C CA . GLN A 1 81 ? -6.112 -4.115 7.066 1.00 82.88 81 GLN A CA 1
ATOM 642 C C . GLN A 1 81 ? -5.627 -3.922 5.624 1.00 82.88 81 GLN A C 1
ATOM 644 O O . GLN A 1 81 ? -5.872 -2.898 4.992 1.00 82.88 81 GLN A O 1
ATOM 649 N N . ILE A 1 82 ? -4.894 -4.918 5.125 1.00 93.69 82 ILE A N 1
ATOM 650 C CA . ILE A 1 82 ? -4.340 -4.938 3.771 1.00 93.69 82 ILE A CA 1
ATOM 651 C C . ILE A 1 82 ? -5.381 -5.556 2.817 1.00 93.69 82 ILE A C 1
ATOM 653 O O . ILE A 1 82 ? -5.902 -6.650 3.104 1.00 93.69 82 ILE A O 1
ATOM 657 N N . PRO A 1 83 ? -5.682 -4.913 1.671 1.00 95.44 83 PRO A N 1
ATOM 658 C CA . PRO A 1 83 ? -6.650 -5.405 0.699 1.00 95.44 83 PRO A CA 1
ATOM 659 C C . PRO A 1 83 ? -6.363 -6.835 0.244 1.00 95.44 83 PRO A C 1
ATOM 661 O O . PRO A 1 83 ? -5.212 -7.230 0.047 1.00 95.44 83 PRO A O 1
ATOM 664 N N . HIS A 1 84 ? -7.430 -7.606 0.011 1.00 94.38 84 HIS A N 1
ATOM 665 C CA . HIS A 1 84 ? -7.313 -8.974 -0.502 1.00 94.38 84 HIS A CA 1
ATOM 666 C C . HIS A 1 84 ? -6.481 -9.038 -1.789 1.00 94.38 84 HIS A C 1
ATOM 668 O O . HIS A 1 84 ? -5.649 -9.924 -1.911 1.00 94.38 84 HIS A O 1
ATOM 674 N N . GLY A 1 85 ? -6.640 -8.061 -2.691 1.00 96.12 85 GLY A N 1
ATOM 675 C CA . GLY A 1 85 ? -5.892 -8.009 -3.948 1.00 96.12 85 GLY A CA 1
ATOM 676 C C . GLY A 1 85 ? -4.368 -7.986 -3.776 1.00 96.12 85 GLY A C 1
ATOM 677 O O . GLY A 1 85 ? -3.671 -8.565 -4.600 1.00 96.12 85 GLY A O 1
ATOM 678 N N . LEU A 1 86 ? -3.830 -7.382 -2.711 1.00 97.50 86 LEU A N 1
ATOM 679 C CA . LEU A 1 86 ? -2.394 -7.483 -2.418 1.00 97.50 86 LEU A CA 1
ATOM 680 C C . LEU A 1 86 ? -2.062 -8.836 -1.777 1.00 97.50 86 LEU A C 1
ATOM 682 O O . LEU A 1 86 ? -1.107 -9.504 -2.167 1.00 97.50 86 LEU A O 1
ATOM 686 N N . ARG A 1 87 ? -2.869 -9.275 -0.804 1.00 96.56 87 ARG A N 1
ATOM 687 C CA . ARG A 1 87 ? -2.620 -10.518 -0.052 1.00 96.56 87 ARG A CA 1
ATOM 688 C C . ARG A 1 87 ? -2.702 -11.787 -0.903 1.00 96.56 87 ARG A C 1
ATOM 690 O O . ARG A 1 87 ? -2.100 -12.785 -0.528 1.00 96.56 87 ARG A O 1
ATOM 697 N N . SER A 1 88 ? -3.447 -11.762 -2.004 1.00 96.62 88 SER A N 1
ATOM 698 C CA . SER A 1 88 ? -3.620 -12.905 -2.905 1.00 96.62 88 SER A CA 1
ATOM 699 C C . SER A 1 88 ? -2.486 -13.078 -3.921 1.00 96.62 88 SER A C 1
ATOM 701 O O . SER A 1 88 ? -2.561 -13.990 -4.735 1.00 96.62 88 SER A O 1
ATOM 703 N N . ARG A 1 89 ? -1.480 -12.194 -3.931 1.00 97.50 89 ARG A N 1
ATOM 704 C CA . ARG A 1 89 ? -0.349 -12.231 -4.870 1.00 97.50 89 ARG A CA 1
ATOM 705 C C . ARG A 1 89 ? 0.922 -12.704 -4.169 1.00 97.50 89 ARG A C 1
ATOM 707 O O . ARG A 1 89 ? 1.204 -12.258 -3.060 1.00 97.50 89 ARG A O 1
ATOM 714 N N . ASP A 1 90 ? 1.732 -13.511 -4.848 1.00 98.06 90 ASP A N 1
ATOM 715 C CA . ASP A 1 90 ? 3.005 -14.042 -4.332 1.00 98.06 90 ASP A CA 1
ATOM 716 C C . ASP A 1 90 ? 4.181 -13.087 -4.591 1.00 98.06 90 ASP A C 1
ATOM 718 O O . ASP A 1 90 ? 5.220 -13.443 -5.139 1.00 98.06 90 ASP A O 1
ATOM 722 N N . ARG A 1 91 ? 3.990 -11.823 -4.204 1.00 98.19 91 ARG A N 1
ATOM 723 C CA . ARG A 1 91 ? 4.927 -10.711 -4.442 1.00 98.19 91 ARG A CA 1
ATOM 724 C C . ARG A 1 91 ? 5.391 -10.055 -3.141 1.00 98.19 91 ARG A C 1
ATOM 726 O O . ARG A 1 91 ? 5.801 -8.897 -3.127 1.00 98.19 91 ARG A O 1
ATOM 733 N N . TRP A 1 92 ? 5.289 -10.781 -2.030 1.00 98.38 92 TRP A N 1
ATOM 734 C CA . TRP A 1 92 ? 5.628 -10.275 -0.705 1.00 98.38 92 TRP A CA 1
ATOM 735 C C . TRP A 1 92 ? 7.072 -10.572 -0.326 1.00 98.38 92 TRP A C 1
ATOM 737 O O . TRP A 1 92 ? 7.602 -11.643 -0.617 1.00 98.38 92 TRP A O 1
ATOM 747 N N . THR A 1 93 ? 7.677 -9.657 0.420 1.00 98.44 93 THR A N 1
ATOM 748 C CA . THR A 1 93 ? 8.962 -9.857 1.095 1.00 98.44 93 THR A CA 1
ATOM 749 C C . THR A 1 93 ? 8.890 -9.317 2.519 1.00 98.44 93 THR A C 1
ATOM 751 O O . THR A 1 93 ? 7.987 -8.555 2.883 1.00 98.44 93 THR A O 1
ATOM 754 N N . ARG A 1 94 ? 9.852 -9.703 3.353 1.00 98.12 94 ARG A N 1
ATOM 755 C CA . ARG A 1 94 ? 10.101 -8.977 4.595 1.00 98.12 94 ARG A CA 1
ATOM 756 C C . ARG A 1 94 ? 10.774 -7.644 4.257 1.00 98.12 94 ARG A C 1
ATOM 758 O O . ARG A 1 94 ? 11.342 -7.468 3.174 1.00 98.12 94 ARG A O 1
ATOM 765 N N . ALA A 1 95 ? 10.678 -6.703 5.181 1.00 97.62 95 ALA A N 1
ATOM 766 C CA . ALA A 1 95 ? 11.393 -5.439 5.124 1.00 97.62 95 ALA A CA 1
ATOM 767 C C . ALA A 1 95 ? 12.359 -5.367 6.305 1.00 97.62 95 ALA A C 1
ATOM 769 O O . ALA A 1 95 ? 11.969 -5.681 7.428 1.00 97.62 95 ALA A O 1
ATOM 770 N N . ASP A 1 96 ? 13.590 -4.948 6.045 1.00 97.12 96 ASP A N 1
ATOM 771 C CA . ASP A 1 96 ? 14.540 -4.488 7.056 1.00 97.12 96 ASP A CA 1
ATOM 772 C C . ASP A 1 96 ? 14.788 -2.997 6.811 1.00 97.12 96 ASP A C 1
ATOM 774 O O . ASP A 1 96 ? 15.504 -2.598 5.880 1.00 97.12 96 ASP A O 1
ATOM 778 N N . GLY A 1 97 ? 14.080 -2.148 7.554 1.00 95.25 97 GLY A N 1
ATOM 779 C CA . GLY A 1 97 ? 14.050 -0.724 7.250 1.00 95.25 97 GLY A CA 1
ATOM 780 C C . GLY A 1 97 ? 13.319 -0.450 5.930 1.00 95.25 97 GLY A C 1
ATOM 781 O O . GLY A 1 97 ? 12.131 -0.743 5.770 1.00 95.25 97 GLY A O 1
ATOM 782 N N . LYS A 1 98 ? 14.042 0.139 4.972 1.00 94.31 98 LYS A N 1
ATOM 783 C CA . LYS A 1 98 ? 13.583 0.356 3.587 1.00 94.31 98 LYS A CA 1
ATOM 784 C C . LYS A 1 98 ? 14.154 -0.679 2.604 1.00 94.31 98 LYS A C 1
ATOM 786 O O . LYS A 1 98 ? 14.045 -0.489 1.396 1.00 94.31 98 LYS A O 1
ATOM 791 N N . ARG A 1 99 ? 14.785 -1.752 3.097 1.00 97.06 99 ARG A N 1
ATOM 792 C CA . ARG A 1 99 ? 15.420 -2.777 2.259 1.00 97.06 99 ARG A CA 1
ATOM 793 C C . ARG A 1 99 ? 14.556 -4.039 2.183 1.00 97.06 99 ARG A C 1
ATOM 795 O O . ARG A 1 99 ? 14.100 -4.510 3.227 1.00 97.06 99 ARG A O 1
ATOM 802 N N . PRO A 1 100 ? 14.355 -4.617 0.989 1.00 98.00 100 PRO A N 1
ATOM 803 C CA . PRO A 1 100 ? 13.684 -5.900 0.851 1.00 98.00 100 PRO A CA 1
ATOM 804 C C . PRO A 1 100 ? 14.589 -7.054 1.290 1.00 98.00 100 PRO A C 1
ATOM 806 O O . PRO A 1 100 ? 15.713 -7.206 0.806 1.00 98.00 100 PRO A O 1
ATOM 809 N N . VAL A 1 101 ? 14.068 -7.913 2.163 1.00 98.50 101 VAL A N 1
ATOM 810 C CA . VAL A 1 101 ? 14.728 -9.158 2.573 1.00 98.50 101 VAL A CA 1
ATOM 811 C C . VAL A 1 101 ? 13.765 -10.336 2.451 1.00 98.50 101 VAL A C 1
ATOM 813 O O . VAL A 1 101 ? 12.547 -10.206 2.584 1.00 98.50 101 VAL A O 1
ATOM 816 N N . GLN A 1 102 ? 14.298 -11.514 2.162 1.00 98.56 102 GLN A N 1
ATOM 817 C CA . GLN A 1 102 ? 13.553 -12.766 2.178 1.00 98.56 102 GLN A CA 1
ATOM 818 C C . GLN A 1 102 ? 13.148 -13.116 3.617 1.00 98.56 102 GLN A C 1
ATOM 820 O O . GLN A 1 102 ? 13.667 -12.561 4.585 1.00 98.56 102 GLN A O 1
ATOM 825 N N . VAL A 1 103 ? 12.258 -14.098 3.781 1.00 97.94 103 VAL A N 1
ATOM 826 C CA . VAL A 1 103 ? 11.814 -14.573 5.109 1.00 97.94 103 VAL A CA 1
ATOM 827 C C . VAL A 1 103 ? 12.991 -14.991 6.004 1.00 97.94 103 VAL A C 1
ATOM 829 O O . VAL A 1 103 ? 12.969 -14.726 7.204 1.00 97.94 103 VAL A O 1
ATOM 832 N N . GLY A 1 104 ? 14.035 -15.583 5.415 1.00 96.88 104 GLY A N 1
ATOM 833 C CA . GLY A 1 104 ? 15.262 -15.979 6.114 1.00 96.88 104 GLY A CA 1
ATOM 834 C C . GLY A 1 104 ? 16.282 -14.856 6.353 1.00 96.88 104 GLY A C 1
ATOM 835 O O . GLY A 1 104 ? 17.333 -15.128 6.917 1.00 96.88 104 GLY A O 1
ATOM 836 N N . GLY A 1 105 ? 16.014 -13.616 5.923 1.00 96.75 105 GLY A N 1
ATOM 837 C CA . GLY A 1 105 ? 16.889 -12.453 6.145 1.00 96.75 105 GLY A CA 1
ATOM 838 C C . GLY A 1 105 ? 17.916 -12.162 5.048 1.00 96.75 105 GLY A C 1
ATOM 839 O O . GLY A 1 105 ? 18.510 -11.089 5.053 1.00 96.75 105 GLY A O 1
ATOM 840 N N . GLY A 1 106 ? 18.094 -13.059 4.074 1.00 97.88 106 GLY A N 1
ATOM 841 C CA . GLY A 1 106 ? 18.885 -12.765 2.873 1.00 97.88 106 GLY A CA 1
ATOM 842 C C . GLY A 1 106 ? 18.248 -11.659 2.015 1.00 97.88 106 GLY A C 1
ATOM 843 O O . GLY A 1 106 ? 17.044 -11.424 2.127 1.00 97.88 106 GLY A O 1
ATOM 844 N N . PRO A 1 107 ? 19.003 -10.984 1.135 1.00 97.94 107 PRO A N 1
ATOM 845 C CA . PRO A 1 107 ? 18.458 -9.931 0.282 1.00 97.94 107 PRO A CA 1
ATOM 846 C C . PRO A 1 107 ? 17.387 -10.477 -0.674 1.00 97.94 107 PRO A C 1
ATOM 848 O O . PRO A 1 107 ? 17.495 -11.596 -1.188 1.00 97.94 107 PRO A O 1
ATOM 851 N N . ALA A 1 108 ? 16.357 -9.673 -0.933 1.00 98.00 108 ALA A N 1
ATOM 852 C CA . ALA A 1 108 ? 15.385 -9.938 -1.988 1.00 98.00 108 ALA A CA 1
ATOM 853 C C . ALA A 1 108 ? 15.551 -8.925 -3.128 1.00 98.00 108 ALA A C 1
ATOM 855 O O . ALA A 1 108 ? 15.856 -7.756 -2.905 1.00 98.00 108 ALA A O 1
ATOM 856 N N . SER A 1 109 ? 15.381 -9.384 -4.364 1.00 97.31 109 SER A N 1
ATOM 857 C CA . SER A 1 109 ? 15.528 -8.555 -5.564 1.00 97.31 109 SER A CA 1
ATOM 858 C C . SER A 1 109 ? 14.185 -7.942 -5.945 1.00 97.31 109 SER A C 1
ATOM 860 O O . SER A 1 109 ? 13.158 -8.587 -5.785 1.00 97.31 109 SER A O 1
ATOM 862 N N . SER A 1 110 ? 14.169 -6.728 -6.497 1.00 94.12 110 SER A N 1
ATOM 863 C CA . SER A 1 110 ? 12.933 -6.105 -6.991 1.00 94.12 110 SER A CA 1
ATOM 864 C C . SER A 1 110 ? 12.457 -6.639 -8.345 1.00 94.12 110 SER A C 1
ATOM 866 O O . SER A 1 110 ? 11.379 -6.264 -8.802 1.00 94.12 110 SER A O 1
ATOM 868 N N . THR A 1 111 ? 13.234 -7.513 -8.989 1.00 95.44 111 THR A N 1
ATOM 869 C CA . THR A 1 111 ? 12.948 -8.043 -10.334 1.00 95.44 111 THR A CA 1
ATOM 870 C C . THR A 1 111 ? 13.027 -9.565 -10.435 1.00 95.44 111 THR A C 1
ATOM 872 O O . THR A 1 111 ? 12.633 -10.116 -11.456 1.00 95.44 111 THR A O 1
ATOM 875 N N . ASN A 1 112 ? 13.506 -10.264 -9.399 1.00 97.12 112 ASN A N 1
ATOM 876 C CA . ASN A 1 112 ? 13.566 -11.726 -9.377 1.00 97.12 112 ASN A CA 1
ATOM 877 C C . ASN A 1 112 ? 12.502 -12.307 -8.437 1.00 97.12 112 ASN A C 1
ATOM 879 O O . ASN A 1 112 ? 12.685 -12.340 -7.215 1.00 97.12 112 ASN A O 1
ATOM 883 N N . GLU A 1 113 ? 11.435 -12.833 -9.033 1.00 97.31 113 GLU A N 1
ATOM 884 C CA . GLU A 1 113 ? 10.283 -13.413 -8.335 1.00 97.31 113 GLU A CA 1
ATOM 885 C C . GLU A 1 113 ? 10.622 -14.583 -7.406 1.00 97.31 113 GLU A C 1
ATOM 887 O O . GLU A 1 113 ? 9.951 -14.788 -6.397 1.00 97.31 113 GLU A O 1
ATOM 892 N N . ARG A 1 114 ? 11.727 -15.298 -7.660 1.00 97.69 114 ARG A N 1
ATOM 893 C CA . ARG A 1 114 ? 12.189 -16.400 -6.796 1.00 97.69 114 ARG A CA 1
ATOM 894 C C . ARG A 1 114 ? 12.569 -15.939 -5.391 1.00 97.69 114 ARG A C 1
ATOM 896 O O . ARG A 1 114 ? 12.686 -16.760 -4.488 1.00 97.69 114 ARG A O 1
ATOM 903 N N . THR A 1 115 ? 12.799 -14.640 -5.216 1.00 98.06 115 THR A N 1
ATOM 904 C CA . THR A 1 115 ? 13.130 -14.040 -3.918 1.00 98.06 115 THR A CA 1
ATOM 905 C C . THR A 1 115 ? 11.900 -13.530 -3.164 1.00 98.06 115 THR A C 1
ATOM 907 O O . THR A 1 115 ? 12.033 -12.999 -2.060 1.00 98.06 115 THR A O 1
ATOM 910 N N . TRP A 1 116 ? 10.704 -13.670 -3.740 1.00 98.31 116 TRP A N 1
ATOM 911 C CA . TRP A 1 116 ? 9.443 -13.240 -3.142 1.00 98.31 116 TRP A CA 1
ATOM 912 C C . TRP A 1 116 ? 8.686 -14.430 -2.560 1.00 98.31 116 TRP A C 1
ATOM 914 O O . TRP A 1 116 ? 9.083 -15.590 -2.677 1.00 98.31 116 TRP A O 1
ATOM 924 N N . THR A 1 117 ? 7.599 -14.146 -1.855 1.00 98.31 117 THR A N 1
ATOM 925 C CA . THR A 1 117 ? 6.784 -15.173 -1.222 1.00 98.31 117 THR A CA 1
ATOM 926 C C . THR A 1 117 ? 5.321 -14.751 -1.100 1.00 98.31 117 THR A C 1
ATOM 928 O O . THR A 1 117 ? 4.927 -13.650 -1.487 1.00 98.31 117 THR A O 1
ATOM 931 N N . SER A 1 118 ? 4.500 -15.642 -0.550 1.00 98.00 118 SER A N 1
ATOM 932 C CA . SER A 1 118 ? 3.079 -15.401 -0.322 1.00 98.00 118 SER A CA 1
ATOM 933 C C . SER A 1 118 ? 2.824 -14.609 0.960 1.00 98.00 118 SER A C 1
ATOM 935 O O . SER A 1 118 ? 3.607 -14.652 1.918 1.00 98.00 118 SER A O 1
ATOM 937 N N . TRP A 1 119 ? 1.659 -13.960 1.043 1.00 96.50 119 TRP A N 1
ATOM 938 C CA . TRP A 1 119 ? 1.226 -13.285 2.272 1.00 96.50 119 TRP A CA 1
ATOM 939 C C . TRP A 1 119 ? 1.205 -14.222 3.490 1.00 96.50 119 TRP A C 1
ATOM 941 O O . TRP A 1 119 ? 1.510 -13.809 4.604 1.00 96.50 119 TRP A O 1
ATOM 951 N N . GLY A 1 120 ? 0.862 -15.500 3.304 1.00 95.44 120 GLY A N 1
ATOM 952 C CA . GLY A 1 120 ? 0.850 -16.471 4.401 1.00 95.44 120 GLY A CA 1
ATOM 953 C C . GLY A 1 120 ? 2.233 -16.667 5.027 1.00 95.44 120 GLY A C 1
ATOM 954 O O . GLY A 1 120 ? 2.351 -16.682 6.251 1.00 95.44 120 GLY A O 1
ATOM 955 N N . LYS A 1 121 ? 3.273 -16.765 4.189 1.00 96.69 121 LYS A N 1
ATOM 956 C CA . LYS A 1 121 ? 4.655 -17.043 4.608 1.00 96.69 121 LYS A CA 1
ATOM 957 C C . LYS A 1 121 ? 5.377 -15.802 5.138 1.00 96.69 121 LYS A C 1
ATOM 959 O O . LYS A 1 121 ? 6.126 -15.903 6.104 1.00 96.69 121 LYS A O 1
ATOM 964 N N . VAL A 1 122 ? 5.120 -14.625 4.560 1.00 96.62 122 VAL A N 1
ATOM 965 C CA . VAL A 1 122 ? 5.818 -13.370 4.917 1.00 96.62 122 VAL A CA 1
ATOM 966 C C . VAL A 1 122 ? 5.474 -12.830 6.316 1.00 96.62 122 VAL A C 1
ATOM 968 O O . VAL A 1 122 ? 6.124 -11.916 6.830 1.00 96.62 122 VAL A O 1
ATOM 971 N N . ARG A 1 123 ? 4.428 -13.374 6.950 1.00 93.19 123 ARG A N 1
ATOM 972 C CA . ARG A 1 123 ? 3.940 -12.943 8.272 1.00 93.19 123 ARG A CA 1
ATOM 973 C C . ARG A 1 123 ? 4.879 -13.275 9.429 1.00 93.19 123 ARG A C 1
ATOM 975 O O . ARG A 1 123 ? 4.687 -12.753 10.523 1.00 93.19 123 ARG A O 1
ATOM 982 N N . SER A 1 124 ? 5.884 -14.100 9.178 1.00 92.44 124 SER A N 1
ATOM 983 C CA . SER A 1 124 ? 6.961 -14.448 10.102 1.00 92.44 124 SER A CA 1
ATOM 984 C C . SER A 1 124 ? 8.306 -14.325 9.393 1.00 92.44 124 SER A C 1
ATOM 986 O O . SER A 1 124 ? 8.355 -14.402 8.167 1.00 92.44 124 SER A O 1
ATOM 988 N N . GLY A 1 125 ? 9.392 -14.174 10.150 1.00 94.06 125 GLY A N 1
ATOM 989 C CA . GLY A 1 125 ? 10.753 -14.134 9.613 1.00 94.06 125 GLY A CA 1
ATOM 990 C C . GLY A 1 125 ? 11.523 -12.883 10.017 1.00 94.06 125 GLY A C 1
ATOM 991 O O . GLY A 1 125 ? 11.103 -12.144 10.907 1.00 94.06 125 GLY A O 1
ATOM 992 N N . ALA A 1 126 ? 12.656 -12.676 9.352 1.00 95.88 126 ALA A N 1
ATOM 993 C CA . ALA A 1 126 ? 13.593 -11.589 9.621 1.00 95.88 126 ALA A CA 1
ATOM 994 C C . ALA A 1 126 ? 13.021 -10.193 9.313 1.00 95.88 126 ALA A C 1
ATOM 996 O O . ALA A 1 126 ? 12.027 -10.057 8.604 1.00 95.88 126 ALA A O 1
ATOM 997 N N . GLY A 1 127 ? 13.688 -9.147 9.798 1.00 95.94 127 GLY A N 1
ATOM 998 C CA . GLY A 1 127 ? 13.324 -7.757 9.517 1.00 95.94 127 GLY A CA 1
ATOM 999 C C . GLY A 1 127 ? 12.145 -7.234 10.342 1.00 95.94 127 GLY A C 1
ATOM 1000 O O . GLY A 1 127 ? 11.467 -7.972 11.062 1.00 95.94 127 GLY A O 1
ATOM 1001 N N . ASP A 1 128 ? 11.894 -5.937 10.216 1.00 95.00 128 ASP A N 1
ATOM 1002 C CA . ASP A 1 128 ? 10.986 -5.150 11.051 1.00 95.00 128 ASP A CA 1
ATOM 1003 C C . ASP A 1 128 ? 9.638 -4.822 10.389 1.00 95.00 128 ASP A C 1
ATOM 1005 O O . ASP A 1 128 ? 8.773 -4.207 11.013 1.00 95.00 128 ASP A O 1
ATOM 1009 N N . GLY A 1 129 ? 9.417 -5.261 9.148 1.00 94.88 129 GLY A N 1
ATOM 1010 C CA . GLY A 1 129 ? 8.180 -4.967 8.435 1.00 94.88 129 GLY A CA 1
ATOM 1011 C C . GLY A 1 129 ? 7.873 -5.904 7.277 1.00 94.88 129 GLY A C 1
ATOM 1012 O O . GLY A 1 129 ? 8.502 -6.947 7.080 1.00 94.88 129 GLY A O 1
ATOM 1013 N N . PHE A 1 130 ? 6.870 -5.505 6.506 1.00 96.69 130 PHE A N 1
ATOM 1014 C CA . PHE A 1 130 ? 6.470 -6.162 5.270 1.00 96.69 130 PHE A CA 1
ATOM 1015 C C . PHE A 1 130 ? 6.782 -5.245 4.100 1.00 96.69 130 PHE A C 1
ATOM 1017 O O . PHE A 1 130 ? 6.758 -4.020 4.230 1.00 96.69 130 PHE A O 1
ATOM 1024 N N . GLY A 1 131 ? 7.000 -5.829 2.935 1.00 97.44 131 GLY A N 1
ATOM 1025 C CA . GLY A 1 131 ? 6.909 -5.070 1.708 1.00 97.44 131 GLY A CA 1
ATOM 1026 C C . GLY A 1 131 ? 6.437 -5.913 0.547 1.00 97.44 131 GLY A C 1
ATOM 1027 O O . GLY A 1 131 ? 6.243 -7.128 0.654 1.00 97.44 131 GLY A O 1
ATOM 1028 N N . PHE A 1 132 ? 6.189 -5.216 -0.546 1.00 98.50 132 PHE A N 1
ATOM 1029 C CA . PHE A 1 132 ? 5.551 -5.752 -1.727 1.00 98.50 132 PHE A CA 1
ATOM 1030 C C . PHE A 1 132 ? 6.297 -5.275 -2.968 1.00 98.50 132 PHE A C 1
ATOM 1032 O O . PHE A 1 132 ? 6.747 -4.128 -3.039 1.00 98.50 132 PHE A O 1
ATOM 1039 N N . MET A 1 133 ? 6.431 -6.172 -3.936 1.00 98.31 133 MET A N 1
ATOM 1040 C CA . MET A 1 133 ? 7.129 -5.923 -5.191 1.00 98.31 133 MET A CA 1
ATOM 1041 C C . MET A 1 133 ? 6.123 -5.557 -6.277 1.00 98.31 133 MET A C 1
ATOM 1043 O O . MET A 1 133 ? 5.265 -6.366 -6.640 1.00 98.31 133 MET A O 1
ATOM 1047 N N . LEU A 1 134 ? 6.218 -4.325 -6.778 1.00 98.19 134 LEU A N 1
ATOM 1048 C CA . LEU A 1 134 ? 5.313 -3.797 -7.800 1.00 98.19 134 LEU A CA 1
ATOM 1049 C C . LEU A 1 134 ? 5.504 -4.500 -9.152 1.00 98.19 134 LEU A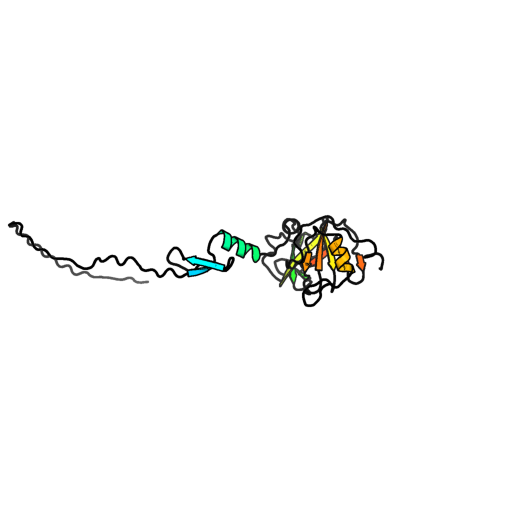 C 1
ATOM 1051 O O . LEU A 1 134 ? 6.608 -4.945 -9.487 1.00 98.19 134 LEU A O 1
ATOM 1055 N N . GLY A 1 135 ? 4.432 -4.557 -9.941 1.00 97.00 135 GLY A N 1
ATOM 1056 C CA . GLY A 1 135 ? 4.340 -5.287 -11.212 1.00 97.00 135 GLY A CA 1
ATOM 1057 C C . GLY A 1 135 ? 3.045 -6.098 -11.319 1.00 97.00 135 GLY A C 1
ATOM 1058 O O . GLY A 1 135 ? 2.239 -6.113 -10.381 1.00 97.00 135 GLY A O 1
ATOM 1059 N N . ASP A 1 136 ? 2.833 -6.767 -12.455 1.00 95.75 136 ASP A N 1
ATOM 1060 C CA . ASP A 1 136 ? 1.591 -7.503 -12.783 1.00 95.75 136 ASP A CA 1
ATOM 1061 C C . ASP A 1 136 ? 0.336 -6.641 -12.591 1.00 95.75 136 ASP A C 1
ATOM 1063 O O . ASP A 1 136 ? -0.667 -7.031 -11.971 1.00 95.75 136 ASP A O 1
ATOM 1067 N N . GLY A 1 137 ? 0.433 -5.404 -13.072 1.00 96.44 137 GLY A N 1
ATOM 1068 C CA . GLY A 1 137 ? -0.634 -4.421 -12.993 1.00 96.44 137 GLY A CA 1
ATOM 1069 C C . GLY A 1 137 ? -0.869 -3.842 -11.600 1.00 96.44 137 GLY A C 1
ATOM 1070 O O . GLY A 1 137 ? -1.815 -3.078 -11.461 1.00 96.44 137 GLY A O 1
ATOM 1071 N N . VAL A 1 138 ? -0.067 -4.161 -10.574 1.00 98.25 138 VAL A N 1
ATOM 1072 C CA . VAL A 1 138 ? -0.120 -3.479 -9.268 1.00 98.25 138 VAL A CA 1
ATOM 1073 C C . VAL A 1 138 ? 0.921 -2.372 -9.219 1.00 98.25 138 VAL A C 1
ATOM 1075 O O . VAL A 1 138 ? 2.120 -2.631 -9.325 1.00 98.25 138 VAL A O 1
ATOM 1078 N N . GLY A 1 139 ? 0.451 -1.153 -8.974 1.00 98.31 139 GLY A N 1
ATOM 1079 C CA . GLY A 1 139 ? 1.293 0.018 -8.790 1.00 98.31 139 GLY A CA 1
ATOM 1080 C C . GLY A 1 139 ? 0.975 0.787 -7.513 1.00 98.31 139 GLY A C 1
ATOM 1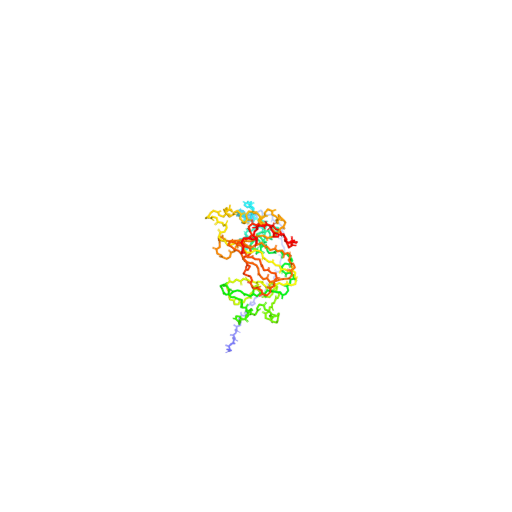081 O O . GLY A 1 139 ? 0.017 0.490 -6.790 1.00 98.31 139 GLY A O 1
ATOM 1082 N N . CYS A 1 140 ? 1.810 1.784 -7.249 1.00 98.25 140 CYS A N 1
ATOM 1083 C CA . CYS A 1 140 ? 1.711 2.658 -6.095 1.00 98.25 140 CYS A CA 1
ATOM 1084 C C . CYS A 1 140 ? 2.060 4.092 -6.501 1.00 98.25 140 CYS A C 1
ATOM 1086 O O . CYS A 1 140 ? 3.049 4.314 -7.207 1.00 98.25 140 CYS A O 1
ATOM 1088 N N . ILE A 1 141 ? 1.257 5.044 -6.031 1.00 98.12 141 ILE A N 1
ATOM 1089 C CA . ILE A 1 141 ? 1.612 6.463 -6.006 1.00 98.12 141 ILE A CA 1
ATOM 1090 C C . ILE A 1 141 ? 2.106 6.760 -4.587 1.00 98.12 141 ILE A C 1
ATOM 1092 O O . ILE A 1 141 ? 1.352 6.586 -3.627 1.00 98.12 141 ILE A O 1
ATOM 1096 N N . ASP A 1 142 ? 3.377 7.119 -4.453 1.00 97.75 142 ASP A N 1
ATOM 1097 C CA . ASP A 1 142 ? 4.026 7.488 -3.195 1.00 97.75 142 ASP A CA 1
ATOM 1098 C C . ASP A 1 142 ? 4.001 9.011 -3.043 1.00 97.75 142 ASP A C 1
ATOM 1100 O O . ASP A 1 142 ? 4.462 9.742 -3.922 1.00 97.75 142 ASP A O 1
ATOM 1104 N N . LEU A 1 143 ? 3.398 9.484 -1.957 1.00 97.50 143 LEU A N 1
ATOM 1105 C CA . LEU A 1 143 ? 3.222 10.896 -1.646 1.00 97.50 143 LEU A CA 1
ATOM 1106 C C . LEU A 1 143 ? 4.085 11.234 -0.434 1.00 97.50 143 LEU A C 1
ATOM 1108 O O . LEU A 1 143 ? 3.788 10.830 0.696 1.00 97.50 143 LEU A O 1
ATOM 1112 N N . ASP A 1 144 ? 5.142 12.001 -0.668 1.00 94.31 144 ASP A N 1
ATOM 1113 C CA . ASP A 1 144 ? 6.105 12.372 0.363 1.00 94.31 144 ASP A CA 1
ATOM 1114 C C . ASP A 1 144 ? 5.659 13.627 1.122 1.00 94.31 144 ASP A C 1
ATOM 1116 O O . ASP A 1 144 ? 5.172 14.592 0.538 1.00 94.31 144 ASP A O 1
ATOM 1120 N N . HIS A 1 145 ? 5.858 13.625 2.446 1.00 94.06 145 HIS A N 1
ATOM 1121 C CA . HIS A 1 145 ? 5.633 14.781 3.331 1.00 94.06 145 HIS A CA 1
ATOM 1122 C C . HIS A 1 145 ? 4.260 15.469 3.190 1.00 94.06 145 HIS A C 1
ATOM 1124 O O . HIS A 1 145 ? 4.130 16.668 3.424 1.00 94.06 145 HIS A O 1
ATOM 1130 N N . CYS A 1 146 ? 3.222 14.714 2.831 1.00 96.69 146 CYS A N 1
ATOM 1131 C CA . CYS A 1 146 ? 1.898 15.253 2.558 1.00 96.69 146 CYS A CA 1
ATOM 1132 C C . CYS A 1 146 ? 0.986 15.397 3.784 1.00 96.69 146 CYS A C 1
ATOM 1134 O O . CYS A 1 146 ? -0.110 15.942 3.639 1.00 96.69 146 CYS A O 1
ATOM 1136 N N . LEU A 1 147 ? 1.398 14.890 4.951 1.00 97.56 147 LEU A N 1
ATOM 1137 C CA . LEU A 1 147 ? 0.643 14.968 6.203 1.00 97.56 147 LEU A CA 1
ATOM 1138 C C . LEU A 1 147 ? 1.296 15.918 7.217 1.00 97.56 147 LEU A C 1
ATOM 1140 O O . LEU A 1 147 ? 2.526 15.950 7.345 1.00 97.56 147 LEU A O 1
ATOM 1144 N N . ASP A 1 148 ? 0.464 16.627 7.980 1.00 95.56 148 ASP A N 1
ATOM 1145 C CA . ASP A 1 148 ? 0.883 17.355 9.181 1.00 95.56 148 ASP A CA 1
ATOM 1146 C C . ASP A 1 148 ? 1.060 16.427 10.404 1.00 95.56 148 ASP A C 1
ATOM 1148 O O . ASP A 1 148 ? 0.941 15.202 10.320 1.00 95.56 148 ASP A O 1
ATOM 1152 N N . GLU A 1 149 ? 1.363 17.015 11.562 1.00 92.75 149 GLU A N 1
ATOM 1153 C CA . GLU A 1 149 ? 1.566 16.290 12.826 1.00 92.75 149 GLU A CA 1
ATOM 1154 C C . GLU A 1 149 ? 0.296 15.601 13.349 1.00 92.75 149 GLU A C 1
ATOM 1156 O O . GLU A 1 149 ? 0.383 14.610 14.077 1.00 92.75 149 GLU A O 1
ATOM 1161 N N . ASN A 1 150 ? -0.877 16.088 12.944 1.00 93.44 150 ASN A N 1
ATOM 1162 C CA . ASN A 1 150 ? -2.177 15.533 13.309 1.00 93.44 150 ASN A CA 1
ATOM 1163 C C . ASN A 1 150 ? -2.678 14.500 12.284 1.00 93.44 150 ASN A C 1
ATOM 1165 O O . ASN A 1 150 ? -3.724 13.881 12.490 1.00 93.44 150 ASN A O 1
ATOM 1169 N N . GLY A 1 151 ? -1.938 14.290 11.190 1.00 91.19 151 GLY A N 1
ATOM 1170 C CA . GLY A 1 151 ? -2.310 13.395 10.100 1.00 91.19 151 GLY A CA 1
ATOM 1171 C C . GLY A 1 151 ? -3.286 14.007 9.091 1.00 91.19 151 GLY A C 1
ATOM 1172 O O . GLY A 1 151 ? -3.880 13.259 8.313 1.00 91.19 151 GLY A O 1
ATOM 1173 N N . ALA A 1 152 ? -3.471 15.328 9.083 1.00 95.56 152 ALA A N 1
ATOM 1174 C CA . ALA A 1 152 ? -4.251 16.024 8.066 1.00 95.56 152 ALA A CA 1
ATOM 1175 C C . ALA A 1 152 ? -3.429 16.225 6.784 1.00 95.56 152 ALA A C 1
ATOM 1177 O O . ALA A 1 152 ? -2.217 16.435 6.831 1.00 95.56 152 ALA A O 1
ATOM 1178 N N . VAL A 1 153 ? -4.090 16.159 5.626 1.00 97.00 153 VAL A N 1
ATOM 1179 C CA . VAL A 1 153 ? -3.442 16.361 4.323 1.00 97.00 153 VAL A CA 1
ATOM 1180 C C . VAL A 1 153 ? -3.192 17.849 4.107 1.00 97.00 153 VAL A C 1
ATOM 1182 O O . VAL A 1 153 ? -4.135 18.634 4.100 1.00 97.00 153 VAL A O 1
ATOM 1185 N N . VAL A 1 154 ? -1.930 18.218 3.892 1.00 95.62 154 VAL A N 1
ATOM 1186 C CA . VAL A 1 154 ? -1.503 19.612 3.664 1.00 95.62 154 VAL A CA 1
ATOM 1187 C C . VAL A 1 154 ? -0.953 19.855 2.259 1.00 95.62 154 VAL A C 1
ATOM 1189 O O . VAL A 1 154 ? -0.865 20.997 1.818 1.00 95.62 154 VAL A O 1
ATOM 1192 N N . SER A 1 155 ? -0.599 18.792 1.533 1.00 94.06 155 SER A N 1
ATOM 1193 C CA . SER A 1 155 ? -0.109 18.890 0.155 1.00 94.06 155 SER A CA 1
ATOM 1194 C C . SER A 1 155 ? -1.268 18.957 -0.840 1.00 94.06 155 SER A C 1
ATOM 1196 O O . SER A 1 155 ? -2.132 18.078 -0.865 1.00 94.06 155 SER A O 1
ATOM 1198 N N . THR A 1 156 ? -1.253 19.970 -1.708 1.00 92.62 156 THR A N 1
ATOM 1199 C CA . THR A 1 156 ? -2.217 20.126 -2.811 1.00 92.62 156 THR A CA 1
ATOM 1200 C C . THR A 1 156 ? -2.105 18.989 -3.827 1.00 92.62 156 THR A C 1
ATOM 1202 O O . THR A 1 156 ? -3.123 18.480 -4.293 1.00 92.62 156 THR A O 1
ATOM 1205 N N . VAL A 1 157 ? -0.881 18.526 -4.109 1.00 93.19 157 VAL A N 1
ATOM 1206 C CA . VAL A 1 157 ? -0.622 17.356 -4.962 1.00 93.19 157 VAL A CA 1
ATOM 1207 C C . VAL A 1 157 ? -1.253 16.104 -4.357 1.00 93.19 157 VAL A C 1
ATOM 1209 O O . VAL A 1 157 ? -1.943 15.356 -5.050 1.00 93.19 157 VAL A O 1
ATOM 1212 N N . ALA A 1 158 ? -1.073 15.894 -3.051 1.00 95.25 158 ALA A N 1
ATOM 1213 C CA . ALA A 1 158 ? -1.673 14.758 -2.365 1.00 95.25 158 ALA A CA 1
ATOM 1214 C C . ALA A 1 158 ? -3.203 14.827 -2.366 1.00 95.25 158 ALA A C 1
ATOM 1216 O O . ALA A 1 158 ? -3.843 13.815 -2.640 1.00 95.25 158 ALA A O 1
ATOM 1217 N N . ALA A 1 159 ? -3.789 16.003 -2.120 1.00 95.56 159 ALA A N 1
ATOM 1218 C CA . ALA A 1 159 ? -5.236 16.198 -2.196 1.00 95.56 159 ALA A CA 1
ATOM 1219 C C . ALA A 1 159 ? -5.775 15.838 -3.592 1.00 95.56 159 ALA A C 1
ATOM 1221 O O . ALA A 1 159 ? -6.652 14.984 -3.704 1.00 95.56 159 ALA A O 1
ATOM 1222 N N . ALA A 1 160 ? -5.164 16.365 -4.659 1.00 95.19 160 ALA A N 1
ATOM 1223 C CA . ALA A 1 160 ? -5.568 16.071 -6.034 1.00 95.19 160 ALA A CA 1
ATOM 1224 C C . ALA A 1 160 ? -5.471 14.571 -6.378 1.00 95.19 160 ALA A C 1
ATOM 1226 O O . ALA A 1 160 ? -6.381 14.003 -6.987 1.00 95.19 160 ALA A O 1
ATOM 1227 N N . VAL A 1 161 ? -4.391 13.899 -5.962 1.00 97.00 161 VAL A N 1
ATOM 1228 C CA . VAL A 1 161 ? -4.232 12.448 -6.158 1.00 97.00 161 VAL A CA 1
ATOM 1229 C C . VAL A 1 161 ? -5.279 11.665 -5.361 1.00 97.00 161 VAL A C 1
ATOM 1231 O O . VAL A 1 161 ? -5.845 10.694 -5.872 1.00 97.00 161 VAL A O 1
ATOM 1234 N N . LEU A 1 162 ? -5.556 12.057 -4.118 1.00 97.44 162 LEU A N 1
ATOM 1235 C CA . LEU A 1 162 ? -6.539 11.383 -3.272 1.00 97.44 162 LEU A CA 1
ATOM 1236 C C . LEU A 1 162 ? -7.963 11.533 -3.808 1.00 97.44 162 LEU A C 1
ATOM 1238 O O . LEU A 1 162 ? -8.706 10.544 -3.750 1.00 97.44 162 LEU A O 1
ATOM 1242 N N . ASP A 1 163 ? -8.310 12.711 -4.323 1.00 96.81 163 ASP A N 1
ATOM 1243 C CA . ASP A 1 163 ? -9.618 13.036 -4.898 1.00 96.81 163 ASP A CA 1
ATOM 1244 C C . ASP A 1 163 ? -9.854 12.303 -6.219 1.00 96.81 163 ASP A C 1
ATOM 1246 O O . ASP A 1 163 ? -10.944 11.782 -6.455 1.00 96.81 163 ASP A O 1
ATOM 1250 N N . ALA A 1 164 ? -8.816 12.158 -7.045 1.00 97.44 164 ALA A N 1
ATOM 1251 C CA . ALA A 1 164 ? -8.895 11.385 -8.283 1.00 97.44 164 ALA A CA 1
ATOM 1252 C C . ALA A 1 164 ? -9.040 9.866 -8.056 1.00 97.44 164 ALA A C 1
ATOM 1254 O O . ALA A 1 164 ? -9.398 9.137 -8.983 1.00 97.44 164 ALA A O 1
ATOM 1255 N N . ASN A 1 165 ? -8.771 9.369 -6.840 1.00 98.12 165 ASN A N 1
ATOM 1256 C CA . ASN A 1 165 ? -8.714 7.936 -6.527 1.00 98.12 165 ASN A CA 1
ATOM 1257 C C . ASN A 1 165 ? -9.555 7.535 -5.291 1.00 98.12 165 ASN A C 1
ATOM 1259 O O . ASN A 1 165 ? -9.039 6.869 -4.385 1.00 98.12 165 ASN A O 1
ATOM 1263 N N . PRO A 1 166 ? -10.860 7.864 -5.216 1.00 97.31 166 PRO A N 1
ATOM 1264 C CA . PRO A 1 166 ? -11.657 7.733 -3.989 1.00 97.31 166 PRO A CA 1
ATOM 1265 C C . PRO A 1 166 ? -11.843 6.281 -3.512 1.00 97.31 166 PRO A C 1
ATOM 1267 O O . PRO A 1 166 ? -12.023 6.038 -2.321 1.00 97.31 166 PRO A O 1
ATOM 1270 N N . GLY A 1 167 ? -11.779 5.300 -4.421 1.00 96.81 167 GLY A N 1
ATOM 1271 C CA . GLY A 1 167 ? -11.909 3.871 -4.103 1.00 96.81 167 GLY A CA 1
ATOM 1272 C C . GLY A 1 167 ? -10.592 3.147 -3.795 1.00 96.81 167 GLY A C 1
ATOM 1273 O O . GLY A 1 167 ? -10.618 1.959 -3.447 1.00 96.81 167 GLY A O 1
ATOM 1274 N N . ALA A 1 168 ? -9.455 3.832 -3.952 1.00 98.38 168 ALA A N 1
ATOM 1275 C CA . ALA A 1 168 ? -8.137 3.254 -3.731 1.00 98.38 168 ALA A CA 1
ATOM 1276 C C . ALA A 1 168 ? -7.859 3.060 -2.241 1.00 98.38 168 ALA A C 1
ATOM 1278 O O . ALA A 1 168 ? -8.258 3.868 -1.397 1.00 98.38 168 ALA A O 1
ATOM 1279 N N . TRP A 1 169 ? -7.158 1.975 -1.921 1.00 98.44 169 TRP A N 1
ATOM 1280 C CA . TRP A 1 169 ? -6.638 1.771 -0.576 1.00 98.44 169 TRP A CA 1
ATOM 1281 C C . TRP A 1 169 ? -5.434 2.679 -0.339 1.00 98.44 169 TRP A C 1
ATOM 1283 O O . TRP A 1 169 ? -4.503 2.697 -1.147 1.00 98.44 169 TRP A O 1
ATOM 1293 N N . VAL A 1 170 ? -5.458 3.407 0.776 1.00 98.50 170 VAL A N 1
ATOM 1294 C CA . VAL A 1 170 ? -4.398 4.346 1.143 1.00 98.50 170 VAL A CA 1
ATOM 1295 C C . VAL A 1 170 ? -3.898 4.021 2.538 1.00 98.50 170 VAL A C 1
ATOM 1297 O O . VAL A 1 170 ? -4.685 3.904 3.485 1.00 98.50 170 VAL A O 1
ATOM 1300 N N . GLU A 1 171 ? -2.585 3.912 2.677 1.00 97.75 171 GLU A N 1
ATOM 1301 C CA . GLU A 1 171 ? -1.919 3.745 3.965 1.00 97.75 171 GLU A CA 1
ATOM 1302 C C . GLU A 1 171 ? -0.963 4.899 4.250 1.00 97.75 171 GLU A C 1
ATOM 1304 O O . GLU A 1 171 ? -0.426 5.527 3.340 1.00 97.75 171 GLU A O 1
ATOM 1309 N N . VAL A 1 172 ? -0.725 5.147 5.534 1.00 97.50 172 VAL A N 1
ATOM 1310 C CA . VAL A 1 172 ? 0.352 6.023 5.988 1.00 97.50 172 VAL A CA 1
ATOM 1311 C C . VAL A 1 172 ? 1.682 5.320 5.746 1.00 97.50 172 VAL A C 1
ATOM 1313 O O . VAL A 1 172 ? 1.873 4.175 6.173 1.00 97.50 172 VAL A O 1
ATOM 1316 N N . SER A 1 173 ? 2.606 6.003 5.076 1.00 96.19 173 SER A N 1
ATOM 1317 C CA . SER A 1 173 ? 3.927 5.462 4.770 1.00 96.19 173 SER A CA 1
ATOM 1318 C C . SER A 1 173 ? 4.760 5.260 6.043 1.00 96.19 173 SER A C 1
ATOM 1320 O O . SER A 1 173 ? 4.409 5.696 7.147 1.00 96.19 173 SER A O 1
ATOM 1322 N N . ARG A 1 174 ? 5.907 4.583 5.913 1.00 94.44 174 ARG A N 1
ATOM 1323 C CA . ARG A 1 174 ? 6.788 4.274 7.054 1.00 94.44 174 ARG A CA 1
ATOM 1324 C C . ARG A 1 174 ? 7.263 5.527 7.803 1.00 94.44 174 ARG A C 1
ATOM 1326 O O . ARG A 1 174 ? 7.499 5.442 9.004 1.00 94.44 174 ARG A O 1
ATOM 1333 N N . SER A 1 175 ? 7.399 6.667 7.122 1.00 93.06 175 SER A N 1
ATOM 1334 C CA . SER A 1 175 ? 7.837 7.925 7.746 1.00 93.06 175 SER A CA 1
ATOM 1335 C C . SER A 1 175 ? 6.794 8.519 8.695 1.00 93.06 175 SER A C 1
ATOM 1337 O O . SER A 1 175 ? 7.133 9.367 9.513 1.00 93.06 175 SER A O 1
ATOM 1339 N N . GLY A 1 176 ? 5.527 8.111 8.577 1.00 94.69 176 GLY A N 1
ATOM 1340 C CA . GLY A 1 176 ? 4.416 8.700 9.319 1.00 94.69 176 GLY A CA 1
ATOM 1341 C C . GLY A 1 176 ? 3.898 10.022 8.746 1.00 94.69 176 GLY A C 1
ATOM 1342 O O . GLY A 1 176 ? 2.823 10.439 9.156 1.00 94.69 176 GLY A O 1
ATOM 1343 N N . ARG A 1 177 ? 4.615 10.646 7.798 1.00 96.62 177 ARG A N 1
ATOM 1344 C CA . ARG A 1 177 ? 4.234 11.928 7.172 1.00 96.62 177 ARG A CA 1
ATOM 1345 C C . ARG A 1 177 ? 3.888 11.832 5.684 1.00 96.62 177 ARG A C 1
ATOM 1347 O O . ARG A 1 177 ? 3.553 12.844 5.083 1.00 96.62 177 ARG A O 1
ATOM 1354 N N . GLY A 1 178 ? 4.009 10.650 5.085 1.00 97.81 178 GLY A N 1
ATOM 1355 C CA . GLY A 1 178 ? 3.641 10.398 3.691 1.00 97.81 178 GLY A CA 1
ATOM 1356 C C . GLY A 1 178 ? 2.501 9.392 3.563 1.00 97.81 178 GLY A C 1
ATOM 1357 O O . GLY A 1 178 ? 2.091 8.770 4.550 1.00 97.81 178 GLY A O 1
ATOM 1358 N N . LEU A 1 179 ? 2.021 9.203 2.338 1.00 98.56 179 LEU A N 1
ATOM 1359 C CA . LEU A 1 179 ? 0.954 8.264 1.997 1.00 98.56 179 LEU A CA 1
ATOM 1360 C C . LEU A 1 179 ? 1.363 7.374 0.824 1.00 98.56 179 LEU A C 1
ATOM 1362 O O . LEU A 1 179 ? 1.936 7.847 -0.149 1.00 98.56 179 LEU A O 1
ATOM 1366 N N . HIS A 1 180 ? 0.975 6.104 0.877 1.00 98.56 180 HIS A N 1
ATOM 1367 C CA . HIS A 1 180 ? 0.995 5.222 -0.286 1.00 98.56 180 HIS A CA 1
ATOM 1368 C C . HIS A 1 180 ? -0.435 5.026 -0.795 1.00 98.56 180 HIS A C 1
ATOM 1370 O O . HIS A 1 180 ? -1.287 4.504 -0.066 1.00 98.56 180 HIS A O 1
ATOM 1376 N N . VAL A 1 181 ? -0.698 5.407 -2.044 1.00 98.56 181 VAL A N 1
ATOM 1377 C CA . VAL A 1 181 ? -1.966 5.145 -2.736 1.00 98.56 181 VAL A CA 1
ATOM 1378 C C . VAL A 1 181 ? -1.784 3.928 -3.636 1.00 98.56 181 VAL A C 1
ATOM 1380 O O . VAL A 1 181 ? -1.070 3.973 -4.638 1.00 98.56 181 VAL A O 1
ATOM 1383 N N . TRP A 1 182 ? -2.439 2.828 -3.277 1.00 98.69 182 TRP A N 1
ATOM 1384 C CA . TRP A 1 182 ? -2.284 1.541 -3.948 1.00 98.69 182 TRP A CA 1
ATOM 1385 C C . TRP A 1 182 ? -3.415 1.262 -4.928 1.00 98.69 182 TRP A C 1
ATOM 1387 O O . TRP A 1 182 ? -4.597 1.441 -4.615 1.00 98.69 182 TRP A O 1
ATOM 1397 N N . GLY A 1 183 ? -3.069 0.704 -6.083 1.00 98.25 183 GLY A N 1
ATOM 1398 C CA . GLY A 1 183 ? -4.063 0.315 -7.072 1.00 98.25 183 GLY A CA 1
ATOM 1399 C C . GLY A 1 183 ? -3.459 -0.327 -8.306 1.00 98.25 183 GLY A C 1
ATOM 1400 O O . GLY A 1 183 ? -2.403 -0.958 -8.239 1.00 98.25 183 GLY A O 1
ATOM 1401 N N . LEU A 1 184 ? -4.181 -0.223 -9.416 1.00 98.31 184 LEU A N 1
ATOM 1402 C CA . LEU A 1 184 ? -3.803 -0.819 -10.683 1.00 98.31 184 LEU A CA 1
ATOM 1403 C C . LEU A 1 184 ? -3.238 0.243 -11.619 1.00 98.31 184 LEU A C 1
ATOM 1405 O O . LEU A 1 184 ? -3.865 1.282 -11.817 1.00 98.31 184 LEU A O 1
ATOM 1409 N N . LEU A 1 185 ? -2.074 -0.030 -12.200 1.00 96.94 185 LEU A N 1
ATOM 1410 C CA . LEU A 1 185 ? -1.411 0.856 -13.155 1.00 96.94 185 LEU A CA 1
ATOM 1411 C C . LEU A 1 185 ? -0.849 0.039 -14.323 1.00 96.94 185 LEU A C 1
ATOM 1413 O O . LEU A 1 185 ? -0.330 -1.056 -14.090 1.00 96.94 185 LEU A O 1
ATOM 1417 N N . PRO A 1 186 ? -0.898 0.565 -15.561 1.00 96.31 186 PRO A N 1
ATOM 1418 C CA . PRO A 1 186 ? -0.136 -0.012 -16.655 1.00 96.31 186 PRO A CA 1
ATOM 1419 C C . PRO A 1 186 ? 1.362 0.056 -16.338 1.00 96.31 186 PRO A C 1
ATOM 1421 O O . PRO A 1 186 ? 1.858 1.001 -15.711 1.00 96.31 186 PRO A O 1
ATOM 1424 N N . GLU A 1 187 ? 2.088 -0.971 -16.761 1.00 95.69 187 GLU A N 1
ATOM 1425 C CA . GLU A 1 187 ? 3.526 -1.034 -16.545 1.00 95.69 187 GLU A CA 1
ATOM 1426 C C . GLU A 1 187 ? 4.254 0.033 -17.366 1.00 95.69 187 GLU A C 1
ATOM 1428 O O . GLU A 1 187 ? 4.001 0.215 -18.555 1.00 95.69 187 GLU A O 1
ATOM 1433 N N . GLY A 1 188 ? 5.175 0.740 -16.720 1.00 93.69 188 GLY A N 1
ATOM 1434 C CA . GLY A 1 188 ? 5.950 1.805 -17.336 1.00 93.69 188 GLY A CA 1
ATOM 1435 C C . GLY A 1 188 ? 7.127 2.212 -16.462 1.00 93.69 188 GLY A C 1
ATOM 1436 O O . GLY A 1 188 ? 7.317 1.690 -15.358 1.00 93.69 188 GLY A O 1
ATOM 1437 N N . SER A 1 189 ? 7.933 3.139 -16.971 1.00 92.19 189 SER A N 1
ATOM 1438 C CA . SER A 1 189 ? 9.012 3.751 -16.199 1.00 92.19 189 SER A CA 1
ATOM 1439 C C . SER A 1 189 ? 8.450 4.499 -14.991 1.00 92.19 189 SER A C 1
ATOM 1441 O O . SER A 1 189 ? 7.366 5.082 -15.057 1.00 92.19 189 SER A O 1
ATOM 1443 N N . GLY A 1 190 ? 9.203 4.492 -13.889 1.00 90.75 190 GLY A N 1
ATOM 1444 C CA . GLY A 1 190 ? 8.878 5.319 -12.731 1.00 90.75 190 GLY A CA 1
ATOM 1445 C C . GLY A 1 190 ? 8.851 6.795 -13.121 1.00 90.75 190 GLY A C 1
ATOM 1446 O O . GLY A 1 190 ? 9.705 7.247 -13.884 1.00 90.75 190 GLY A O 1
ATOM 1447 N N . ARG A 1 191 ? 7.867 7.532 -12.609 1.00 92.56 191 ARG A N 1
ATOM 1448 C CA . ARG A 1 191 ? 7.730 8.979 -12.822 1.00 92.56 191 ARG A CA 1
ATOM 1449 C C . ARG A 1 191 ? 7.822 9.672 -11.472 1.00 92.56 191 ARG A C 1
ATOM 1451 O O . ARG A 1 191 ? 7.223 9.192 -10.516 1.00 92.56 191 ARG A O 1
ATOM 1458 N N . ARG A 1 192 ? 8.576 10.764 -11.386 1.00 91.44 192 ARG A N 1
ATOM 1459 C CA . ARG A 1 192 ? 8.813 11.498 -10.141 1.00 91.44 192 ARG A CA 1
ATOM 1460 C C . ARG A 1 192 ? 8.700 12.990 -10.396 1.00 91.44 192 ARG A C 1
ATOM 1462 O O . ARG A 1 192 ? 9.294 13.489 -11.343 1.00 91.44 192 ARG A O 1
ATOM 1469 N N . VAL A 1 193 ? 8.006 13.657 -9.490 1.00 88.06 193 VAL A N 1
ATOM 1470 C CA . VAL A 1 193 ? 7.980 15.109 -9.310 1.00 88.06 193 VAL A CA 1
ATOM 1471 C C . VAL A 1 193 ? 8.179 15.419 -7.829 1.00 88.06 193 VAL A C 1
ATOM 1473 O O . VAL A 1 193 ? 8.267 14.514 -6.992 1.00 88.06 193 VAL A O 1
ATOM 1476 N N . GLU A 1 194 ? 8.245 16.696 -7.478 1.00 87.50 194 GLU A N 1
ATOM 1477 C CA . GLU A 1 194 ? 8.272 17.103 -6.079 1.00 87.50 194 GLU A CA 1
ATOM 1478 C C . GLU A 1 194 ? 7.010 16.621 -5.335 1.00 87.50 194 GLU A C 1
ATOM 1480 O O . GLU A 1 194 ? 5.878 16.896 -5.729 1.00 87.50 194 GLU A O 1
ATOM 1485 N N . GLY A 1 195 ? 7.211 15.849 -4.264 1.00 89.06 195 GLY A N 1
ATOM 1486 C CA . GLY A 1 195 ? 6.138 15.346 -3.401 1.00 89.06 195 GLY A CA 1
ATOM 1487 C C . GLY A 1 195 ? 5.303 14.187 -3.963 1.00 89.06 195 GLY A C 1
ATOM 1488 O O . GLY A 1 195 ? 4.401 13.725 -3.263 1.00 89.06 195 GLY A O 1
ATOM 1489 N N . CYS A 1 196 ? 5.575 13.696 -5.179 1.00 94.56 196 CYS A N 1
ATOM 1490 C CA . CYS A 1 196 ? 4.832 12.584 -5.777 1.00 94.56 196 CYS A CA 1
ATOM 1491 C C . CYS A 1 196 ? 5.713 11.702 -6.672 1.00 94.56 196 CYS A C 1
ATOM 1493 O O . CYS A 1 196 ? 6.359 12.167 -7.614 1.00 94.56 196 CYS A O 1
ATOM 1495 N N . GLU A 1 197 ? 5.685 10.397 -6.413 1.00 96.12 197 GLU A N 1
ATOM 1496 C CA . GLU A 1 197 ? 6.322 9.374 -7.238 1.00 96.12 197 GLU A CA 1
ATOM 1497 C C . GLU A 1 197 ? 5.300 8.323 -7.671 1.00 96.12 197 GLU A C 1
ATOM 1499 O O . GLU A 1 197 ? 4.469 7.876 -6.887 1.00 96.12 197 GLU A O 1
ATOM 1504 N N . VAL A 1 198 ? 5.372 7.878 -8.921 1.00 96.94 198 VAL A N 1
ATOM 1505 C CA . VAL A 1 198 ? 4.482 6.857 -9.477 1.00 96.94 198 VAL A CA 1
ATOM 1506 C C . VAL A 1 198 ? 5.314 5.690 -9.973 1.00 96.94 198 VAL A C 1
ATOM 1508 O O . VAL A 1 198 ? 6.113 5.835 -10.902 1.00 96.94 198 VAL A O 1
ATOM 1511 N N . TYR A 1 199 ? 5.074 4.512 -9.401 1.00 97.38 199 TYR A N 1
ATOM 1512 C CA . TYR A 1 199 ? 5.729 3.271 -9.799 1.00 97.38 199 TYR A CA 1
ATOM 1513 C C . TYR A 1 199 ? 4.696 2.193 -10.113 1.00 97.38 199 TYR A C 1
ATOM 1515 O O . TYR A 1 199 ? 3.737 1.995 -9.368 1.00 97.38 199 TYR A O 1
ATOM 1523 N N . SER A 1 200 ? 4.913 1.450 -11.196 1.00 97.00 200 SER A N 1
ATOM 1524 C CA . SER A 1 200 ? 4.046 0.329 -11.587 1.00 97.00 200 SER A CA 1
ATOM 1525 C C . SER A 1 200 ? 4.767 -1.010 -11.720 1.00 97.00 200 SER A C 1
ATOM 1527 O O . SER A 1 200 ? 4.106 -2.033 -11.856 1.00 97.00 200 SER A O 1
ATOM 1529 N N . ARG A 1 201 ? 6.104 -1.039 -11.646 1.00 96.62 201 ARG A N 1
ATOM 1530 C CA . ARG A 1 201 ? 6.908 -2.269 -11.720 1.00 96.62 201 ARG A CA 1
ATOM 1531 C C . ARG A 1 201 ? 8.297 -2.100 -11.113 1.00 96.62 201 ARG A C 1
ATOM 1533 O O . ARG A 1 201 ? 8.757 -0.976 -10.923 1.00 96.62 201 ARG A O 1
ATOM 1540 N N . ALA A 1 202 ? 8.978 -3.225 -10.877 1.00 93.81 202 ALA A N 1
ATOM 1541 C CA . ALA A 1 202 ? 10.412 -3.303 -10.559 1.00 93.81 202 ALA A CA 1
ATOM 1542 C C . ALA A 1 202 ? 10.858 -2.470 -9.337 1.00 93.81 202 ALA A C 1
ATOM 1544 O O . ALA A 1 202 ? 12.036 -2.131 -9.190 1.00 93.81 202 ALA A O 1
ATOM 1545 N N . ARG A 1 203 ? 9.919 -2.159 -8.438 1.00 96.94 203 ARG A N 1
ATOM 1546 C CA . ARG A 1 203 ? 10.138 -1.352 -7.239 1.00 96.94 203 ARG A CA 1
ATOM 1547 C C . ARG A 1 203 ? 9.587 -2.085 -6.024 1.00 96.94 203 ARG A C 1
ATOM 1549 O O . ARG A 1 203 ? 8.513 -2.681 -6.075 1.00 96.94 203 ARG A O 1
ATOM 1556 N N . PHE A 1 204 ? 10.347 -2.022 -4.942 1.00 97.62 204 PHE A N 1
ATOM 1557 C CA . PHE A 1 204 ? 9.930 -2.471 -3.625 1.00 97.62 204 PHE A CA 1
ATOM 1558 C C . PHE A 1 204 ? 9.236 -1.326 -2.892 1.00 97.62 204 PHE A C 1
ATOM 1560 O O . PHE A 1 204 ? 9.794 -0.231 -2.820 1.00 97.62 204 PHE A O 1
ATOM 1567 N N . MET A 1 205 ? 8.077 -1.604 -2.301 1.00 98.06 205 MET A N 1
ATOM 1568 C CA . MET A 1 205 ? 7.383 -0.682 -1.406 1.00 98.06 205 MET A CA 1
ATOM 1569 C C . MET A 1 205 ? 7.208 -1.329 -0.033 1.00 98.06 205 MET A C 1
ATOM 1571 O O . MET A 1 205 ? 6.764 -2.475 0.073 1.00 98.06 205 MET A O 1
ATOM 1575 N N . VAL A 1 206 ? 7.531 -0.589 1.028 1.00 97.88 206 VAL A N 1
ATOM 1576 C CA . VAL A 1 206 ? 7.209 -1.007 2.399 1.00 97.88 206 VAL A CA 1
ATOM 1577 C C . VAL A 1 206 ? 5.701 -0.896 2.591 1.00 97.88 206 VAL A C 1
ATOM 1579 O O . VAL A 1 206 ? 5.133 0.157 2.324 1.00 97.88 206 VAL A O 1
ATOM 1582 N N . VAL A 1 207 ? 5.072 -1.954 3.097 1.00 97.81 207 VAL A N 1
ATOM 1583 C CA . VAL A 1 207 ? 3.638 -1.971 3.410 1.00 97.81 207 VAL A CA 1
ATOM 1584 C C . VAL A 1 207 ? 3.472 -1.873 4.919 1.00 97.81 207 VAL A C 1
ATOM 1586 O O . VAL A 1 207 ? 3.925 -2.753 5.659 1.00 97.81 207 VAL A O 1
ATOM 1589 N N . THR A 1 208 ? 2.822 -0.813 5.394 1.00 95.69 208 THR A N 1
ATOM 1590 C CA . THR A 1 208 ? 2.647 -0.566 6.835 1.00 95.69 208 THR A CA 1
ATOM 1591 C C . THR A 1 208 ? 1.346 -1.162 7.365 1.00 95.69 208 THR A C 1
ATOM 1593 O O . THR A 1 208 ? 1.261 -1.532 8.538 1.00 95.69 208 THR A O 1
ATOM 1596 N N . GLY A 1 209 ? 0.313 -1.244 6.525 1.00 94.25 209 GLY A N 1
ATOM 1597 C CA . GLY A 1 209 ? -1.045 -1.592 6.928 1.00 94.25 209 GLY A CA 1
ATOM 1598 C C . GLY A 1 209 ? -1.723 -0.539 7.814 1.00 94.25 209 GLY A C 1
ATOM 1599 O O . GLY A 1 209 ? -2.823 -0.799 8.312 1.00 94.25 209 GLY A O 1
ATOM 1600 N N . ARG A 1 210 ? -1.094 0.629 8.028 1.00 93.75 210 ARG A N 1
ATOM 1601 C CA . ARG A 1 210 ? -1.655 1.760 8.784 1.00 93.75 210 ARG A CA 1
ATOM 1602 C C . ARG A 1 210 ? -2.634 2.503 7.888 1.00 93.75 210 ARG A C 1
ATOM 1604 O O . ARG A 1 210 ? -2.258 3.434 7.186 1.00 93.75 210 ARG A O 1
ATOM 1611 N N . VAL A 1 211 ? -3.882 2.052 7.882 1.00 95.12 211 VAL A N 1
ATOM 1612 C CA . VAL A 1 211 ? -4.902 2.574 6.968 1.00 95.12 211 VAL A CA 1
ATOM 1613 C C . VAL A 1 211 ? -5.152 4.058 7.218 1.00 95.12 211 VAL A C 1
ATOM 1615 O O . VAL A 1 211 ? -5.569 4.440 8.308 1.00 95.12 211 VAL A O 1
ATOM 1618 N N . PHE A 1 212 ? -4.930 4.860 6.177 1.00 96.44 212 PHE A N 1
ATOM 1619 C CA . PHE A 1 212 ? -5.374 6.248 6.094 1.00 96.44 212 PHE A CA 1
ATOM 1620 C C . PHE A 1 212 ? -6.789 6.311 5.506 1.00 96.44 212 PHE A C 1
ATOM 1622 O O . PHE A 1 212 ? -7.679 6.942 6.068 1.00 96.44 212 PHE A O 1
ATOM 1629 N N . ARG A 1 213 ? -7.029 5.566 4.416 1.00 95.94 213 ARG A N 1
ATOM 1630 C CA . ARG A 1 213 ? -8.348 5.409 3.793 1.00 95.94 213 ARG A CA 1
ATOM 1631 C C . ARG A 1 213 ? -8.578 3.955 3.398 1.00 95.94 213 ARG A C 1
ATOM 1633 O O . ARG A 1 213 ? -7.782 3.354 2.674 1.00 95.94 213 ARG A O 1
ATOM 1640 N N . ALA A 1 214 ? -9.677 3.380 3.883 1.00 95.00 214 ALA A N 1
ATOM 1641 C CA . ALA A 1 214 ? -10.090 2.039 3.488 1.00 95.00 214 ALA A CA 1
ATOM 1642 C C . ALA A 1 214 ? -10.454 2.018 1.996 1.00 95.00 214 ALA A C 1
ATOM 1644 O O . ALA A 1 214 ? -11.039 2.962 1.478 1.00 95.00 214 ALA A O 1
ATOM 1645 N N . GLY A 1 215 ? -10.126 0.927 1.308 1.00 95.50 215 GLY A N 1
ATOM 1646 C CA . GLY A 1 215 ? -10.322 0.823 -0.132 1.00 95.50 215 GLY A CA 1
ATOM 1647 C C . GLY A 1 215 ? -9.872 -0.525 -0.675 1.00 95.50 215 GLY A C 1
ATOM 1648 O O . GLY A 1 215 ? -9.640 -1.478 0.077 1.00 95.50 215 GLY A O 1
ATOM 1649 N N . ARG A 1 216 ? -9.748 -0.607 -1.997 1.00 96.62 216 ARG A N 1
ATOM 1650 C CA . ARG A 1 216 ? -9.292 -1.802 -2.721 1.00 96.62 216 ARG A CA 1
ATOM 1651 C C . ARG A 1 216 ? -8.282 -1.413 -3.798 1.00 96.62 216 ARG A C 1
ATOM 1653 O O . ARG A 1 216 ? -8.018 -0.235 -4.001 1.00 96.62 216 ARG A O 1
ATOM 1660 N N . LEU A 1 217 ? -7.737 -2.403 -4.502 1.00 97.69 217 LEU A N 1
ATOM 1661 C CA . LEU A 1 217 ? -6.983 -2.127 -5.720 1.00 97.69 217 LEU A CA 1
ATOM 1662 C C . LEU A 1 217 ? -7.975 -1.770 -6.832 1.00 97.69 217 LEU A C 1
ATOM 1664 O O . LEU A 1 217 ? -8.724 -2.632 -7.291 1.00 97.69 217 LEU A O 1
ATOM 1668 N N . VAL A 1 218 ? -8.009 -0.496 -7.206 1.00 97.88 218 VAL A N 1
ATOM 1669 C CA . VAL A 1 218 ? -8.785 0.047 -8.331 1.00 97.88 218 VAL A CA 1
ATOM 1670 C C . VAL A 1 218 ? -7.820 0.590 -9.386 1.00 97.88 218 VAL A C 1
ATOM 1672 O O . VAL A 1 218 ? -6.684 0.894 -9.020 1.00 97.88 218 VAL A O 1
ATOM 1675 N N . PRO A 1 219 ? -8.223 0.724 -10.662 1.00 98.31 219 PRO A N 1
ATOM 1676 C CA . PRO A 1 219 ? -7.458 1.506 -11.632 1.00 98.31 219 PRO A CA 1
ATOM 1677 C C . PRO A 1 219 ? -7.120 2.882 -11.061 1.00 98.31 219 PRO A C 1
ATOM 1679 O O . PRO A 1 219 ? -8.017 3.571 -10.573 1.00 98.31 219 PRO A O 1
ATOM 1682 N N . LEU A 1 220 ? -5.834 3.236 -11.064 1.00 97.81 220 LEU A N 1
ATOM 1683 C CA . LEU A 1 220 ? -5.376 4.522 -10.558 1.00 97.81 220 LEU A CA 1
ATOM 1684 C C . LEU A 1 220 ? -5.342 5.557 -11.673 1.00 97.81 220 LEU A C 1
ATOM 1686 O O . LEU A 1 220 ? -4.807 5.315 -12.757 1.00 97.81 220 LEU A O 1
ATOM 1690 N N . THR A 1 221 ? -5.843 6.738 -11.347 1.00 96.25 221 THR A N 1
ATOM 1691 C CA . THR A 1 221 ? -5.724 7.939 -12.164 1.00 96.25 221 THR A CA 1
ATOM 1692 C C . THR A 1 221 ? -4.612 8.798 -11.586 1.00 96.25 221 THR A C 1
ATOM 1694 O O . THR A 1 221 ? -4.641 9.144 -10.405 1.00 96.25 221 THR A O 1
ATOM 1697 N N . VAL A 1 222 ? -3.637 9.169 -12.411 1.00 91.12 222 VAL A N 1
ATOM 1698 C CA . VAL A 1 222 ? -2.682 10.221 -12.052 1.00 91.12 222 VAL A CA 1
ATOM 1699 C C . VAL A 1 222 ? -3.203 11.525 -12.655 1.00 91.12 222 VAL A C 1
ATOM 1701 O O . VAL A 1 222 ? -3.306 11.584 -13.881 1.00 91.12 222 VAL A O 1
ATOM 1704 N N . PRO A 1 223 ? -3.587 12.531 -11.846 1.00 88.12 223 PRO A N 1
ATOM 1705 C CA . PRO A 1 223 ? -4.134 13.776 -12.373 1.00 88.12 223 PRO A CA 1
ATOM 1706 C C . PRO A 1 223 ? -3.154 14.468 -13.328 1.00 88.12 223 PRO A C 1
ATOM 1708 O O . PRO A 1 223 ? -1.950 14.510 -13.064 1.00 88.12 223 PRO A O 1
ATOM 1711 N N . ALA A 1 224 ? -3.677 15.031 -14.420 1.00 76.00 224 ALA A N 1
ATOM 1712 C CA . ALA A 1 224 ? -2.904 15.907 -15.299 1.00 76.00 224 ALA A CA 1
ATOM 1713 C C . ALA A 1 224 ? -2.363 17.108 -14.502 1.00 76.00 224 ALA A C 1
ATOM 1715 O O . ALA A 1 224 ? -3.010 17.567 -13.556 1.00 76.00 224 ALA A O 1
ATOM 1716 N N . GLY A 1 225 ? -1.166 17.585 -14.836 1.00 73.31 225 GLY A N 1
ATOM 1717 C CA . GLY A 1 225 ? -0.486 18.659 -14.107 1.00 73.31 225 GLY A CA 1
ATOM 1718 C C . GLY A 1 225 ? 0.267 18.217 -12.848 1.00 73.31 225 GLY A C 1
ATOM 1719 O O . GLY A 1 225 ? 1.146 18.945 -12.401 1.00 73.31 225 GLY A O 1
ATOM 1720 N N . VAL A 1 226 ? 0.003 17.021 -12.299 1.00 77.88 226 VAL A N 1
ATOM 1721 C CA . VAL A 1 226 ? 0.822 16.478 -11.196 1.00 77.88 226 VAL A CA 1
ATOM 1722 C C . VAL A 1 226 ? 2.183 16.033 -11.714 1.00 77.88 226 VAL A C 1
ATOM 1724 O O . VAL A 1 226 ? 3.186 16.317 -11.081 1.00 77.88 226 VAL A O 1
ATOM 1727 N N . LEU A 1 227 ? 2.235 15.352 -12.861 1.00 71.06 227 LEU A N 1
ATOM 1728 C CA . LEU A 1 227 ? 3.491 14.847 -13.432 1.00 71.06 227 LEU A CA 1
ATOM 1729 C C . LEU A 1 227 ? 4.094 15.742 -14.518 1.00 71.06 227 LEU A C 1
ATOM 1731 O O . LEU A 1 227 ? 5.211 15.480 -14.948 1.00 71.06 227 LEU A O 1
ATOM 1735 N N . ASP A 1 228 ? 3.372 16.774 -14.949 1.00 63.34 228 ASP A N 1
ATOM 1736 C CA . ASP A 1 228 ? 3.776 17.627 -16.074 1.00 63.34 228 ASP A CA 1
ATOM 1737 C C . ASP A 1 228 ? 4.683 18.794 -15.641 1.00 63.34 228 ASP A C 1
ATOM 1739 O O . ASP A 1 228 ? 5.168 19.545 -16.479 1.00 63.34 228 ASP A O 1
ATOM 1743 N N . ALA A 1 229 ? 4.924 18.946 -14.334 1.00 48.75 229 ALA A N 1
ATOM 1744 C CA . ALA A 1 229 ? 5.834 19.938 -13.758 1.00 48.75 229 ALA A CA 1
ATOM 1745 C C . ALA A 1 229 ? 7.269 19.400 -13.542 1.00 48.75 229 ALA A C 1
ATOM 1747 O O . ALA A 1 229 ? 8.027 19.994 -12.774 1.00 48.75 229 ALA A O 1
ATOM 1748 N N . ALA A 1 230 ? 7.609 18.261 -14.161 1.00 44.75 230 ALA A N 1
ATOM 1749 C CA . ALA A 1 230 ? 8.920 17.604 -14.080 1.00 44.75 230 ALA A CA 1
ATOM 1750 C C . ALA A 1 230 ? 9.911 18.135 -15.123 1.00 44.75 230 ALA A C 1
ATOM 1752 O O . ALA A 1 230 ? 9.500 18.278 -16.297 1.00 44.75 230 ALA A O 1
#

Organism: NCBI:txid499555

Sequence (230 aa):
MKRWVVVSWGFRPGVGLLFGVVCWFVLVECFCCYKFRDRMLSVKHVCQRCGSLFVQSGRGISPRFCSGACRQAAHRARQPQIPHGLRSRDRWTRADGKRPVQVGGGPASSTNERTWTSWGKVRSGAGDGFGFMLGDGVGCIDLDHCLDENGAVVSTVAAAVLDANPGAWVEVSRSGRGLHVWGLLPEGSGRRVEGCEVYSRARFMVVTGRVFRAGRLVPLTVPAGVLDAA

pLDDT: mean 83.39, std 21.63, range [31.92, 98.69]

Radius of gyration: 34.31 Å; chains: 1; bounding box: 58×84×85 Å

Foldseek 3Di:
DDDDDDDDDDDDDDDDDDDDDDDDDDDDPPPDVPPPVDPPVQPWAQAPQPRDTAGDDDDDDDDNHRDPVSVVVVVVVPDLLDAPVQQVDQFKAADADPFGAHQAGHGAFLPDSVRTGHSVSRVHGDHDAMKGRAEPQKKKKKFPQQADPVRDGDDPQVVVQCVQCVQWWKAQAPVNRIIITIAGDDADDWADDVRIIIHHGSDMGTDDSHTPDDHHHYDGDNDPPSRPVD

Secondary structure (DSSP, 8-state):
------------------------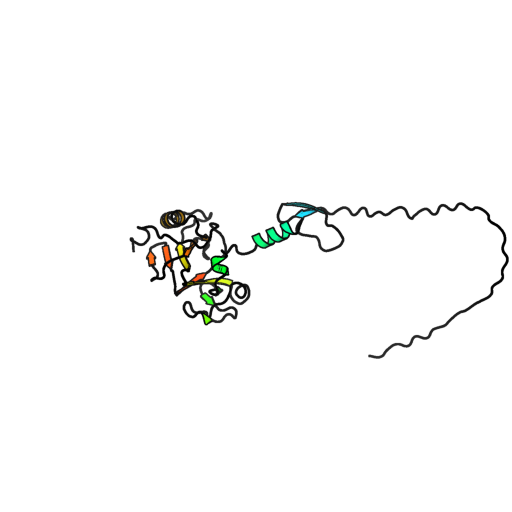-------------------EEEPTTT--EEE--SSSSPPS-SSHHHHHHHHHHHS----HHHHTSS-EEEEETTEEE-TTSSB--SS-GGG-B-HHHHTSSSSSEEEEE-BTTEEEEEETT-B-TTS-B--HHHHHHHHH-TTBEEEE-TTSS-EEEEEE------EEETTEEEE-SS-EEEE---EEE--B--BPP--TTTSTT-